Protein AF-0000000086511178 (afdb_homodimer)

Solvent-accessible surface area (backbone atoms only — not comparable to full-atom values): 19193 Å² total; per-residue (Å²): 132,86,85,38,23,53,35,58,50,47,41,53,46,11,57,69,62,69,39,92,87,36,70,46,25,50,26,38,76,67,72,47,88,51,83,46,74,48,56,58,68,46,72,62,24,51,49,51,46,54,46,38,76,38,95,63,36,88,69,74,55,30,25,54,46,64,51,50,41,51,53,29,47,56,45,54,73,37,94,71,44,77,44,78,36,79,48,45,54,67,63,42,51,43,60,35,53,30,19,32,87,54,49,20,29,56,35,40,40,38,22,24,75,52,53,54,86,75,71,39,78,52,12,49,56,60,66,61,40,34,74,68,28,21,26,25,84,83,29,83,52,44,72,42,83,34,59,41,88,62,49,46,60,53,50,38,54,73,48,59,60,70,38,41,70,59,52,50,52,50,53,53,52,57,72,72,102,133,86,85,39,23,53,34,57,49,49,40,52,48,10,58,69,63,68,38,92,88,36,69,47,25,50,26,39,76,67,71,47,88,53,82,46,75,47,56,60,67,47,72,60,23,52,50,52,43,54,45,38,74,39,95,62,37,89,67,72,56,30,25,55,46,63,52,51,40,51,53,29,48,56,46,54,73,38,94,69,44,75,44,79,35,80,47,45,55,66,63,41,49,43,57,34,54,32,18,32,86,55,50,19,30,56,36,42,41,38,22,24,74,52,53,54,86,75,70,39,78,52,13,48,57,61,64,60,40,33,75,69,26,22,26,25,84,84,29,83,53,45,71,42,84,34,59,42,86,63,49,46,60,53,51,38,55,74,47,60,60,68,38,40,68,58,51,49,52,50,54,53,52,57,72,71,102

Sequence (354 aa):
GVSWTPSKMIWRLGKEINNTESIYYWAYKNKIPVFSPAITDGALGDVMYYHRHGRHGDSVRLDIVEDLQLINDMAVFSINTGVLILGAGLVKHHILNANCARQGSDYTVYINTSADYDGSDAGASPDEAVSWGKIKETCRAVKVFADATIVLPVLVGETFAKRESEIRAFYKRQEDLGVSWTPSKMIWRLGKEINNTESIYYWAYKNKIPVFSPAITDGALGDVMYYHRHGRHGDSVRLDIVEDLQLINDMAVFSINTGVLILGAGLVKHHILNANCARQGSDYTVYINTSADYDGSDAGASPDEAVSWGKIKETCRAVKVFADATIVLPVLVGETFAKRESEIRAFYKRQEDL

InterPro domains:
  IPR002773 Deoxyhypusine synthase [PF01916] (3-158)
  IPR002773 Deoxyhypusine synthase [PTHR11703] (4-169)
  IPR029035 DHS-like NAD/FAD-binding domain superfamily [SSF52467] (2-165)
  IPR036982 Deoxyhypusine synthase superfamily [G3DSA:3.40.910.10] (1-173)

Secondary structure (DSSP, 8-state):
---B-HHHHHHHHHHHH--TT-HHHHHHHTT-----TTTTSSHHHHHHHHHHHTTTTT---BBHHHHHHHHHHHHHT-S--EEEEES-HHHHHHHHHHTGGGTSBSEEEEEE---GGG--TTT--HHHHHHTTSB-TT---EEEES-HHHHHHHHHHHTTGGGHHHHHHHHHHHHH-/-----HHHHHHHHHHHH--TT-HHHHHHHTT-----TTTTSSHHHHHHHHHHHTTTTT----BHHHHHHHHHHHHHT-S--EEEEES-THHHHHHHHHTGGGTSBSEEEEEE---GGG--TTT--HHHHHHTTSB-TT---EEEES-HHHHHHHHHHHTTGGGHHHHHHHHHHHHH-

pLDDT: mean 90.96, std 8.35, range [57.72, 98.38]

Nearest PDB structures (foldseek):
  1dhs-assembly1_A  TM=9.572E-01  e=2.870E-20  Homo sapiens
  6dft-assembly1_C  TM=9.200E-01  e=4.193E-15  Trypanosoma brucei
  6dft-assembly3_K  TM=9.135E-01  e=5.124E-15  Trypanosoma brucei
  6dft-assembly1_A  TM=9.046E-01  e=5.856E-15  Trypanosoma brucei
  6dft-assembly2_G  TM=9.016E-01  e=1.492E-14  Trypanosoma brucei

Structure (mmCIF, N/CA/C/O backbone):
data_AF-0000000086511178-model_v1
#
loop_
_entity.id
_entity.type
_entity.pdbx_description
1 polymer 'Deoxyhypusine synthase'
#
loop_
_atom_site.group_PDB
_atom_site.id
_atom_site.type_symbol
_atom_site.label_atom_id
_atom_site.label_alt_id
_atom_site.label_comp_id
_atom_site.label_asym_id
_atom_site.label_entity_id
_atom_site.label_seq_id
_atom_site.pdbx_PDB_ins_code
_atom_site.Cartn_x
_atom_site.Cartn_y
_atom_site.Cartn_z
_atom_site.occupancy
_atom_site.B_iso_or_equiv
_atom_site.auth_seq_id
_atom_site.auth_comp_id
_atom_site.auth_asym_id
_atom_site.auth_atom_id
_atom_site.pdbx_PDB_model_num
ATOM 1 N N . GLY A 1 1 ? 27.156 -3.1 2.398 1 60.62 1 GLY A N 1
ATOM 2 C CA . GLY A 1 1 ? 26.109 -3.609 3.254 1 60.62 1 GLY A CA 1
ATOM 3 C C . GLY A 1 1 ? 24.969 -4.262 2.48 1 60.62 1 GLY A C 1
ATOM 4 O O . GLY A 1 1 ? 24.953 -4.219 1.248 1 60.62 1 GLY A O 1
ATOM 5 N N . VAL A 1 2 ? 24.062 -5.074 3.074 1 74.38 2 VAL A N 1
ATOM 6 C CA . VAL A 1 2 ? 22.969 -5.789 2.432 1 74.38 2 VAL A CA 1
ATOM 7 C C . VAL A 1 2 ? 21.922 -4.793 1.948 1 74.38 2 VAL A C 1
ATOM 9 O O . VAL A 1 2 ? 21.547 -3.865 2.674 1 74.38 2 VAL A O 1
ATOM 12 N N . SER A 1 3 ? 21.625 -4.883 0.655 1 85.12 3 SER A N 1
ATOM 13 C CA . SER A 1 3 ? 20.5 -4.133 0.113 1 85.12 3 SER A CA 1
ATOM 14 C C . SER A 1 3 ? 19.172 -4.828 0.421 1 85.12 3 SER A C 1
ATOM 16 O O . SER A 1 3 ? 18.781 -5.754 -0.287 1 85.12 3 SER A O 1
ATOM 18 N N . TRP A 1 4 ? 18.516 -4.367 1.46 1 93.38 4 TRP A N 1
ATOM 19 C CA . TRP A 1 4 ? 17.312 -5.02 1.941 1 93.38 4 TRP A CA 1
ATOM 20 C C . TRP A 1 4 ? 16.109 -4.617 1.1 1 93.38 4 TRP A C 1
ATOM 22 O O . TRP A 1 4 ? 16.047 -3.494 0.594 1 93.38 4 TRP A O 1
ATOM 32 N N . THR A 1 5 ? 15.242 -5.547 0.904 1 96.25 5 THR A N 1
ATOM 33 C CA . THR A 1 5 ? 13.906 -5.355 0.353 1 96.25 5 THR A CA 1
ATOM 34 C C . THR A 1 5 ? 12.852 -5.957 1.275 1 96.25 5 THR A C 1
ATOM 36 O O . THR A 1 5 ? 13.172 -6.734 2.174 1 96.25 5 THR A O 1
ATOM 39 N N . PRO A 1 6 ? 11.609 -5.598 1.075 1 96.44 6 PRO A N 1
ATOM 40 C CA . PRO A 1 6 ? 10.562 -6.223 1.895 1 96.44 6 PRO A CA 1
ATOM 41 C C . PRO A 1 6 ? 10.594 -7.746 1.827 1 96.44 6 PRO A C 1
ATOM 43 O O . PRO A 1 6 ? 10.508 -8.414 2.859 1 96.44 6 PRO A O 1
ATOM 46 N N . SER A 1 7 ? 10.781 -8.289 0.684 1 97.5 7 SER A N 1
ATOM 47 C CA . SER A 1 7 ? 10.75 -9.742 0.543 1 97.5 7 SER A CA 1
ATOM 48 C C . SER A 1 7 ? 11.945 -10.391 1.222 1 97.5 7 SER A C 1
ATOM 50 O O . SER A 1 7 ? 11.82 -11.453 1.839 1 97.5 7 SER A O 1
ATOM 52 N N . LYS A 1 8 ? 13.141 -9.734 1.102 1 97 8 LYS A N 1
ATOM 53 C CA . LYS A 1 8 ? 14.328 -10.25 1.775 1 97 8 LYS A CA 1
ATOM 54 C C . LYS A 1 8 ? 14.164 -10.195 3.291 1 97 8 LYS A C 1
ATOM 56 O O . LYS A 1 8 ? 14.594 -11.109 3.998 1 97 8 LYS A O 1
ATOM 61 N N . MET A 1 9 ? 13.594 -9.125 3.729 1 96.12 9 MET A N 1
ATOM 62 C CA . MET A 1 9 ? 13.352 -8.992 5.164 1 96.12 9 MET A CA 1
ATOM 63 C C . MET A 1 9 ? 12.406 -10.078 5.656 1 96.12 9 MET A C 1
ATOM 65 O O . MET A 1 9 ? 12.664 -10.711 6.68 1 96.12 9 MET A O 1
ATOM 69 N N . ILE A 1 10 ? 11.312 -10.258 4.938 1 97.12 10 ILE A N 1
ATOM 70 C CA . ILE A 1 10 ? 10.32 -11.258 5.316 1 97.12 10 ILE A CA 1
ATOM 71 C C . ILE A 1 10 ? 10.953 -12.648 5.297 1 97.12 10 ILE A C 1
ATOM 73 O O . ILE A 1 10 ? 10.68 -13.477 6.168 1 97.12 10 ILE A O 1
ATOM 77 N N . TRP A 1 11 ? 11.781 -12.852 4.309 1 97.31 11 TRP A N 1
ATOM 78 C CA . TRP A 1 11 ? 12.492 -14.117 4.207 1 97.31 11 TRP A CA 1
ATOM 79 C C . TRP A 1 11 ? 13.352 -14.359 5.449 1 97.31 11 TRP A C 1
ATOM 81 O O . TRP A 1 11 ? 13.297 -15.438 6.043 1 97.31 11 TRP A O 1
ATOM 91 N N . ARG A 1 12 ? 14.086 -13.383 5.883 1 96.5 12 ARG A N 1
ATOM 92 C CA . ARG A 1 12 ? 14.953 -13.477 7.059 1 96.5 12 ARG A CA 1
ATOM 93 C C . ARG A 1 12 ? 14.125 -13.68 8.328 1 96.5 12 ARG A C 1
ATOM 95 O O . ARG A 1 12 ? 14.492 -14.484 9.188 1 96.5 12 ARG A O 1
ATOM 102 N N . LEU A 1 13 ? 13.047 -12.984 8.406 1 96.88 13 LEU A N 1
ATOM 103 C CA . LEU A 1 13 ? 12.164 -13.133 9.555 1 96.88 13 LEU A CA 1
ATOM 104 C C . LEU A 1 13 ? 11.578 -14.539 9.617 1 96.88 13 LEU A C 1
ATOM 106 O O . LEU A 1 13 ? 11.43 -15.109 10.703 1 96.88 13 LEU A O 1
ATOM 110 N N . GLY A 1 14 ? 11.188 -15.062 8.453 1 97.69 14 GLY A N 1
ATOM 111 C CA . GLY A 1 14 ? 10.703 -16.438 8.406 1 97.69 14 GLY A CA 1
ATOM 112 C C . GLY A 1 14 ? 11.695 -17.438 8.969 1 97.69 14 GLY A C 1
ATOM 113 O O . GLY A 1 14 ? 11.312 -18.359 9.688 1 97.69 14 GLY A O 1
ATOM 114 N N . LYS A 1 15 ? 12.945 -17.219 8.656 1 97.88 15 LYS A N 1
ATOM 115 C CA . LYS A 1 15 ? 14.016 -18.062 9.18 1 97.88 15 LYS A CA 1
ATOM 116 C C . LYS A 1 15 ? 14.117 -17.953 10.703 1 97.88 15 LYS A C 1
ATOM 118 O O . LYS A 1 15 ? 14.227 -18.953 11.398 1 97.88 15 LYS A O 1
ATOM 123 N N . GLU A 1 16 ? 13.992 -16.719 11.227 1 97.75 16 GLU A N 1
ATOM 124 C CA . GLU A 1 16 ? 14.203 -16.453 12.641 1 97.75 16 GLU A CA 1
ATOM 125 C C . GLU A 1 16 ? 13.016 -16.922 13.477 1 97.75 16 GLU A C 1
ATOM 127 O O . GLU A 1 16 ? 13.18 -17.312 14.641 1 97.75 16 GLU A O 1
ATOM 132 N N . ILE A 1 17 ? 11.859 -16.781 12.961 1 96.81 17 ILE A N 1
ATOM 133 C CA . ILE A 1 17 ? 10.656 -17.188 13.672 1 96.81 17 ILE A CA 1
ATOM 134 C C . ILE A 1 17 ? 10.766 -18.656 14.07 1 96.81 17 ILE A C 1
ATOM 136 O O . ILE A 1 17 ? 10.344 -19.047 15.164 1 96.81 17 ILE A O 1
ATOM 140 N N . ASN A 1 18 ? 11.328 -19.469 13.156 1 96.44 18 ASN A N 1
ATOM 141 C CA . ASN A 1 18 ? 11.625 -20.875 13.43 1 96.44 18 ASN A CA 1
ATOM 142 C C . ASN A 1 18 ? 10.469 -21.562 14.141 1 96.44 18 ASN A C 1
ATOM 144 O O . ASN A 1 18 ? 10.656 -22.172 15.195 1 96.44 18 ASN A O 1
ATOM 148 N N . ASN A 1 19 ? 9.25 -21.406 13.75 1 97.94 19 ASN A N 1
ATOM 149 C CA . ASN A 1 19 ? 8 -21.953 14.273 1 97.94 19 ASN A CA 1
ATOM 150 C C . ASN A 1 19 ? 7.129 -22.516 13.148 1 97.94 19 ASN A C 1
ATOM 152 O O . ASN A 1 19 ? 6.707 -21.781 12.258 1 97.94 19 ASN A O 1
ATOM 156 N N . THR A 1 20 ? 6.812 -23.781 13.211 1 96.81 20 THR A N 1
ATOM 157 C CA . THR A 1 20 ? 6.109 -24.484 12.148 1 96.81 20 THR A CA 1
ATOM 158 C C . THR A 1 20 ? 4.664 -24.016 12.039 1 96.81 20 THR A C 1
ATOM 160 O O . THR A 1 20 ? 3.977 -24.312 11.062 1 96.81 20 THR A O 1
ATOM 163 N N . GLU A 1 21 ? 4.172 -23.219 12.953 1 97.5 21 GLU A N 1
ATOM 164 C CA . GLU A 1 21 ? 2.82 -22.672 12.883 1 97.5 21 GLU A CA 1
ATOM 165 C C . GLU A 1 21 ? 2.787 -21.375 12.055 1 97.5 21 GLU A C 1
ATOM 167 O O . GLU A 1 21 ? 1.713 -20.875 11.734 1 97.5 21 GLU A O 1
ATOM 172 N N . SER A 1 22 ? 3.908 -20.953 11.664 1 97.5 22 SER A N 1
ATOM 173 C CA . SER A 1 22 ? 4.008 -19.703 10.93 1 97.5 22 SER A CA 1
ATOM 174 C C . SER A 1 22 ? 4.035 -19.938 9.43 1 97.5 22 SER A C 1
ATOM 176 O O . SER A 1 22 ? 4.82 -20.75 8.938 1 97.5 22 SER A O 1
ATOM 178 N N . ILE A 1 23 ? 3.188 -19.203 8.797 1 96.56 23 ILE A N 1
ATOM 179 C CA . ILE A 1 23 ? 3.189 -19.266 7.336 1 96.56 23 ILE A CA 1
ATOM 180 C C . ILE A 1 23 ? 4.531 -18.781 6.801 1 96.56 23 ILE A C 1
ATOM 182 O O . ILE A 1 23 ? 5.016 -19.266 5.777 1 96.56 23 ILE A O 1
ATOM 186 N N . TYR A 1 24 ? 5.184 -17.891 7.488 1 98 24 TYR A N 1
ATOM 187 C CA . TYR A 1 24 ? 6.422 -17.312 6.988 1 98 24 TYR A CA 1
ATOM 188 C C . TYR A 1 24 ? 7.598 -18.25 7.199 1 98 24 TYR A C 1
ATOM 190 O O . TYR A 1 24 ? 8.578 -18.203 6.457 1 98 24 TYR A O 1
ATOM 198 N N . TYR A 1 25 ? 7.539 -19.094 8.242 1 98.19 25 TYR A N 1
ATOM 199 C CA . TYR A 1 25 ? 8.523 -20.172 8.383 1 98.19 25 TYR A CA 1
ATOM 200 C C . TYR A 1 25 ? 8.5 -21.094 7.172 1 98.19 25 TYR A C 1
ATOM 202 O O . TYR A 1 25 ? 9.547 -21.406 6.605 1 98.19 25 TYR A O 1
ATOM 210 N N . TRP A 1 26 ? 7.297 -21.438 6.707 1 96.88 26 TRP A N 1
ATOM 211 C CA . TRP A 1 26 ? 7.156 -22.375 5.586 1 96.88 26 TRP A CA 1
ATOM 212 C C . TRP A 1 26 ? 7.543 -21.703 4.273 1 96.88 26 TRP A C 1
ATOM 214 O O . TRP A 1 26 ? 8.078 -22.344 3.369 1 96.88 26 TRP A O 1
ATOM 224 N N . ALA A 1 27 ? 7.211 -20.406 4.188 1 97.88 27 ALA A N 1
ATOM 225 C CA . ALA A 1 27 ? 7.66 -19.688 3.004 1 97.88 27 ALA A CA 1
ATOM 226 C C . ALA A 1 27 ? 9.18 -19.688 2.898 1 97.88 27 ALA A C 1
ATOM 228 O O . ALA A 1 27 ? 9.734 -19.922 1.822 1 97.88 27 ALA A O 1
ATOM 229 N N . TYR A 1 28 ? 9.859 -19.484 4.035 1 97.88 28 TYR A N 1
ATOM 230 C CA . TYR A 1 28 ? 11.32 -19.516 4.098 1 97.88 28 TYR A CA 1
ATOM 231 C C . TYR A 1 28 ? 11.844 -20.906 3.738 1 97.88 28 TYR A C 1
ATOM 233 O O . TYR A 1 28 ? 12.703 -21.031 2.857 1 97.88 28 TYR A O 1
ATOM 241 N N . LYS A 1 29 ? 11.297 -21.922 4.324 1 97.12 29 LYS A N 1
ATOM 242 C CA . LYS A 1 29 ? 11.758 -23.297 4.16 1 97.12 29 LYS A CA 1
ATOM 243 C C . LYS A 1 29 ? 11.594 -23.75 2.717 1 97.12 29 LYS A C 1
ATOM 245 O O . LYS A 1 29 ? 12.43 -24.5 2.199 1 97.12 29 LYS A O 1
ATOM 250 N N . ASN A 1 30 ? 10.516 -23.312 2.049 1 95.88 30 ASN A N 1
ATOM 251 C CA . ASN A 1 30 ? 10.195 -23.797 0.707 1 95.88 30 ASN A CA 1
ATOM 252 C C . ASN A 1 30 ? 10.609 -22.781 -0.36 1 95.88 30 ASN A C 1
ATOM 254 O O . ASN A 1 30 ? 10.234 -22.922 -1.525 1 95.88 30 ASN A O 1
ATOM 258 N N . LYS A 1 31 ? 11.281 -21.734 0.042 1 96.06 31 LYS A N 1
ATOM 259 C CA . LYS A 1 31 ? 11.828 -20.719 -0.861 1 96.06 31 LYS A CA 1
ATOM 260 C C . LYS A 1 31 ? 10.727 -20.062 -1.682 1 96.06 31 LYS A C 1
ATOM 262 O O . LYS A 1 31 ? 10.852 -19.906 -2.898 1 96.06 31 LYS A O 1
ATOM 267 N N . ILE A 1 32 ? 9.562 -19.812 -1.025 1 96.38 32 ILE A N 1
ATOM 268 C CA . ILE A 1 32 ? 8.461 -19.078 -1.623 1 96.38 32 ILE A CA 1
ATOM 269 C C . ILE A 1 32 ? 8.578 -17.594 -1.277 1 96.38 32 ILE A C 1
ATOM 271 O O . ILE A 1 32 ? 8.523 -17.219 -0.105 1 96.38 32 ILE A O 1
ATOM 275 N N . PRO A 1 33 ? 8.766 -16.812 -2.293 1 97.25 33 PRO A N 1
ATOM 276 C CA . PRO A 1 33 ? 8.891 -15.383 -1.979 1 97.25 33 PRO A CA 1
ATOM 277 C C . PRO A 1 33 ? 7.574 -14.766 -1.5 1 97.25 33 PRO A C 1
ATOM 279 O O . PRO A 1 33 ? 6.504 -15.141 -1.985 1 97.25 33 PRO A O 1
ATOM 282 N N . VAL A 1 34 ? 7.691 -13.898 -0.538 1 97.56 34 VAL A N 1
ATOM 283 C CA . VAL A 1 34 ? 6.566 -13.125 -0.033 1 97.56 34 VAL A CA 1
ATOM 284 C C . VAL A 1 34 ? 6.828 -11.633 -0.253 1 97.56 34 VAL A C 1
ATOM 286 O O . VAL A 1 34 ? 7.84 -11.102 0.205 1 97.56 34 VAL A O 1
ATOM 289 N N . PHE A 1 35 ? 5.922 -11.016 -0.973 1 96.69 35 PHE A N 1
ATOM 290 C CA . PHE A 1 35 ? 6.055 -9.594 -1.263 1 96.69 35 PHE A CA 1
ATOM 291 C C . PHE A 1 35 ? 5.074 -8.781 -0.429 1 96.69 35 PHE A C 1
ATOM 293 O O . PHE A 1 35 ? 3.984 -9.25 -0.102 1 96.69 35 PHE A O 1
ATOM 300 N N . SER A 1 36 ? 5.445 -7.633 -0.031 1 95.38 36 SER A N 1
ATOM 301 C CA . SER A 1 36 ? 4.625 -6.688 0.715 1 95.38 36 SER A CA 1
ATOM 302 C C . SER A 1 36 ? 4.93 -5.25 0.309 1 95.38 36 SER A C 1
ATOM 304 O O . SER A 1 36 ? 5.734 -4.574 0.957 1 95.38 36 SER A O 1
ATOM 306 N N . PRO A 1 37 ? 4.246 -4.758 -0.714 1 92.75 37 PRO A N 1
ATOM 307 C CA . PRO A 1 37 ? 4.547 -3.424 -1.233 1 92.75 37 PRO A CA 1
ATOM 308 C C . PRO A 1 37 ? 4.273 -2.318 -0.215 1 92.75 37 PRO A C 1
ATOM 310 O O . PRO A 1 37 ? 4.754 -1.193 -0.374 1 92.75 37 PRO A O 1
ATOM 313 N N . ALA A 1 38 ? 3.508 -2.553 0.759 1 94.25 38 ALA A N 1
ATOM 314 C CA . ALA A 1 38 ? 3.221 -1.599 1.826 1 94.25 38 ALA A CA 1
ATOM 315 C C . ALA A 1 38 ? 3.59 -2.174 3.191 1 94.25 38 ALA A C 1
ATOM 317 O O . ALA A 1 38 ? 2.789 -2.125 4.129 1 94.25 38 ALA A O 1
ATOM 318 N N . ILE A 1 39 ? 4.777 -2.627 3.312 1 94.31 39 ILE A N 1
ATOM 319 C CA . ILE A 1 39 ? 5.227 -3.361 4.488 1 94.31 39 ILE A CA 1
ATOM 320 C C . ILE A 1 39 ? 5.246 -2.432 5.699 1 94.31 39 ILE A C 1
ATOM 322 O O . ILE A 1 39 ? 5.195 -2.891 6.844 1 94.31 39 ILE A O 1
ATOM 326 N N . THR A 1 40 ? 5.285 -1.151 5.492 1 93.5 40 THR A N 1
ATOM 327 C CA . THR A 1 40 ? 5.379 -0.204 6.598 1 93.5 40 THR A CA 1
ATOM 328 C C . THR A 1 40 ? 4.004 0.045 7.215 1 93.5 40 THR A C 1
ATOM 330 O O . THR A 1 40 ? 3.9 0.645 8.289 1 93.5 40 THR A O 1
ATOM 333 N N . ASP A 1 41 ? 3.004 -0.406 6.512 1 90.38 41 ASP A N 1
ATOM 334 C CA . ASP A 1 41 ? 1.637 -0.229 6.992 1 90.38 41 ASP A CA 1
ATOM 335 C C . ASP A 1 41 ? 1.241 -1.355 7.945 1 90.38 41 ASP A C 1
ATOM 337 O O . ASP A 1 41 ? 0.385 -2.18 7.617 1 90.38 41 ASP A O 1
ATOM 341 N N . GLY A 1 42 ? 1.817 -1.355 9.094 1 88.38 42 GLY A N 1
ATOM 342 C CA . GLY A 1 42 ? 1.527 -2.377 10.086 1 88.38 42 GLY A CA 1
ATOM 343 C C . GLY A 1 42 ? 2.502 -2.371 11.25 1 88.38 42 GLY A C 1
ATOM 344 O O . GLY A 1 42 ? 3.297 -1.442 11.398 1 88.38 42 GLY A O 1
ATOM 345 N N . ALA A 1 43 ? 2.414 -3.42 12.039 1 89.88 43 ALA A N 1
ATOM 346 C CA . ALA A 1 43 ? 3.229 -3.514 13.25 1 89.88 43 ALA A CA 1
ATOM 347 C C . ALA A 1 43 ? 4.719 -3.49 12.914 1 89.88 43 ALA A C 1
ATOM 349 O O . ALA A 1 43 ? 5.523 -2.947 13.672 1 89.88 43 ALA A O 1
ATOM 350 N N . LEU A 1 44 ? 5.004 -4.023 11.82 1 92.5 44 LEU A N 1
ATOM 351 C CA . LEU A 1 44 ? 6.406 -4.027 11.414 1 92.5 44 LEU A CA 1
ATOM 352 C C . LEU A 1 44 ? 6.891 -2.609 11.125 1 92.5 44 LEU A C 1
ATOM 354 O O . LEU A 1 44 ? 8.047 -2.275 11.398 1 92.5 44 LEU A O 1
ATOM 358 N N . GLY A 1 45 ? 6.016 -1.835 10.492 1 92.38 45 GLY A N 1
ATOM 359 C CA . GLY A 1 45 ? 6.352 -0.433 10.297 1 92.38 45 GLY A CA 1
ATOM 360 C C . GLY A 1 45 ? 6.625 0.301 11.594 1 92.38 45 GLY A C 1
ATOM 361 O O . GLY A 1 45 ? 7.578 1.076 11.688 1 92.38 45 GLY A O 1
ATOM 362 N N . ASP A 1 46 ? 5.848 -0.009 12.586 1 91.31 46 ASP A N 1
ATOM 363 C CA . ASP A 1 46 ? 6.051 0.6 13.898 1 91.31 46 ASP A CA 1
ATOM 364 C C . ASP A 1 46 ? 7.41 0.215 14.484 1 91.31 46 ASP A C 1
ATOM 366 O O . ASP A 1 46 ? 8.125 1.064 15.023 1 91.31 46 ASP A O 1
ATOM 370 N N . VAL A 1 47 ? 7.684 -1.016 14.383 1 91 47 VAL A N 1
ATOM 371 C CA . VAL A 1 47 ? 8.945 -1.529 14.906 1 91 47 VAL A CA 1
ATOM 372 C C . VAL A 1 47 ? 10.117 -0.866 14.188 1 91 47 VAL A C 1
ATOM 374 O O . VAL A 1 47 ? 11.109 -0.491 14.812 1 91 47 VAL A O 1
ATOM 377 N N . MET A 1 48 ? 10 -0.723 12.938 1 91.12 48 MET A N 1
ATOM 378 C CA . MET A 1 48 ? 11.062 -0.084 12.156 1 91.12 48 MET A CA 1
ATOM 379 C C . MET A 1 48 ? 11.234 1.373 12.57 1 91.12 48 MET A C 1
ATOM 381 O O . MET A 1 48 ? 12.359 1.866 12.664 1 91.12 48 MET A O 1
ATOM 385 N N . TYR A 1 49 ? 10.125 2.004 12.766 1 90.44 49 TYR A N 1
ATOM 386 C CA . TYR A 1 49 ? 10.172 3.395 13.203 1 90.44 49 TYR A CA 1
ATOM 387 C C . TYR A 1 49 ? 10.906 3.521 14.531 1 90.44 49 TYR A C 1
ATOM 389 O O . TYR A 1 49 ? 11.797 4.363 14.68 1 90.44 49 TYR A O 1
ATOM 397 N N . TYR A 1 50 ? 10.578 2.635 15.477 1 87.94 50 TYR A N 1
ATOM 398 C CA . TYR A 1 50 ? 11.195 2.676 16.797 1 87.94 50 TYR A CA 1
ATOM 399 C C . TYR A 1 50 ? 12.664 2.281 16.719 1 87.94 50 TYR A C 1
ATOM 401 O O . TYR A 1 50 ? 13.5 2.814 17.453 1 87.94 50 TYR A O 1
ATOM 409 N N . HIS A 1 51 ? 12.953 1.385 15.898 1 86.69 51 HIS A N 1
ATOM 410 C CA . HIS A 1 51 ? 14.336 0.954 15.711 1 86.69 51 HIS A CA 1
ATOM 411 C C . HIS A 1 51 ? 15.203 2.104 15.219 1 86.69 51 HIS A C 1
ATOM 413 O O . HIS A 1 51 ? 16.359 2.238 15.633 1 86.69 51 HIS A O 1
ATOM 419 N N . ARG A 1 52 ? 14.688 2.84 14.344 1 83.44 52 ARG A N 1
ATOM 420 C CA . ARG A 1 52 ? 15.438 3.951 13.766 1 83.44 52 ARG A CA 1
ATOM 421 C C . ARG A 1 52 ? 15.742 5.012 14.82 1 83.44 52 ARG A C 1
ATOM 423 O O . ARG A 1 52 ? 16.766 5.691 14.742 1 83.44 52 ARG A O 1
ATOM 430 N N . HIS A 1 53 ? 14.93 5.305 15.703 1 78.38 53 HIS A N 1
ATOM 431 C CA . HIS A 1 53 ? 15.148 6.281 16.766 1 78.38 53 HIS A CA 1
ATOM 432 C C . HIS A 1 53 ? 16.047 5.711 17.859 1 78.38 53 HIS A C 1
ATOM 434 O O . HIS A 1 53 ? 16.641 6.461 18.641 1 78.38 53 HIS A O 1
ATOM 440 N N . GLY A 1 54 ? 16.141 4.477 17.828 1 71.69 54 GLY A N 1
ATOM 441 C CA . GLY A 1 54 ? 17.031 3.889 18.828 1 71.69 54 GLY A CA 1
ATOM 442 C C . GLY A 1 54 ? 18.484 3.928 18.406 1 71.69 54 GLY A C 1
ATOM 443 O O . GLY A 1 54 ? 18.844 4.609 17.453 1 71.69 54 GLY A O 1
ATOM 444 N N . ARG A 1 55 ? 19.375 3.338 19.094 1 61.28 55 ARG A N 1
ATOM 445 C CA . ARG A 1 55 ? 20.828 3.328 19 1 61.28 55 ARG A CA 1
ATOM 446 C C . ARG A 1 55 ? 21.281 2.936 17.609 1 61.28 55 ARG A C 1
ATOM 448 O O . ARG A 1 55 ? 22.438 3.146 17.234 1 61.28 55 ARG A O 1
ATOM 455 N N . HIS A 1 56 ? 20.469 2.262 16.875 1 59.12 56 HIS A N 1
ATOM 456 C CA . HIS A 1 56 ? 20.953 1.676 15.633 1 59.12 56 HIS A CA 1
ATOM 457 C C . HIS A 1 56 ? 20.781 2.646 14.469 1 59.12 56 HIS A C 1
ATOM 459 O O . HIS A 1 56 ? 21.281 2.398 13.367 1 59.12 56 HIS A O 1
ATOM 465 N N . GLY A 1 57 ? 20.312 3.826 14.703 1 61.94 57 GLY A N 1
ATOM 466 C CA . GLY A 1 57 ? 20.219 4.902 13.727 1 61.94 57 GLY A CA 1
ATOM 467 C C . GLY A 1 57 ? 19.516 4.488 12.453 1 61.94 57 GLY A C 1
ATOM 468 O O . GLY A 1 57 ? 18.516 3.762 12.492 1 61.94 57 GLY A O 1
ATOM 469 N N . ASP A 1 58 ? 19.969 4.934 11.242 1 66.06 58 ASP A N 1
ATOM 470 C CA . ASP A 1 58 ? 19.484 4.836 9.867 1 66.06 58 ASP A CA 1
ATOM 471 C C . ASP A 1 58 ? 20.016 3.576 9.188 1 66.06 58 ASP A C 1
ATOM 473 O O . ASP A 1 58 ? 20.297 3.582 7.984 1 66.06 58 ASP A O 1
ATOM 477 N N . SER A 1 59 ? 19.969 2.527 10.016 1 75.31 59 SER A N 1
ATOM 478 C CA . SER A 1 59 ? 20.703 1.361 9.516 1 75.31 59 SER A CA 1
ATOM 479 C C . SER A 1 59 ? 19.797 0.498 8.633 1 75.31 59 SER A C 1
ATOM 481 O O . SER A 1 59 ? 20.297 -0.198 7.738 1 75.31 59 SER A O 1
ATOM 483 N N . VAL A 1 60 ? 18.516 0.638 8.82 1 84.56 60 VAL A N 1
ATOM 484 C CA . VAL A 1 60 ? 17.656 -0.256 8.047 1 84.56 60 VAL A CA 1
ATOM 485 C C . VAL A 1 60 ? 17 0.52 6.91 1 84.56 60 VAL A C 1
ATOM 487 O O . VAL A 1 60 ? 16.281 1.49 7.156 1 84.56 60 VAL A O 1
ATOM 490 N N . ARG A 1 61 ? 17.344 0.12 5.723 1 89.31 61 ARG A N 1
ATOM 491 C CA . ARG A 1 61 ? 16.75 0.644 4.5 1 89.31 61 ARG A CA 1
ATOM 492 C C . ARG A 1 61 ? 16.094 -0.47 3.684 1 89.31 61 ARG A C 1
ATOM 494 O O . ARG A 1 61 ? 16.641 -1.57 3.582 1 89.31 61 ARG A O 1
ATOM 501 N N . LEU A 1 62 ? 14.914 -0.132 3.174 1 93.88 62 LEU A N 1
ATOM 502 C CA . LEU A 1 62 ? 14.219 -1.131 2.373 1 93.88 62 LEU A CA 1
ATOM 503 C C . LEU A 1 62 ? 13.914 -0.593 0.979 1 93.88 62 LEU A C 1
ATOM 505 O O . LEU A 1 62 ? 13.141 0.361 0.833 1 93.88 62 LEU A O 1
ATOM 509 N N . ASP A 1 63 ? 14.523 -1.253 0.04 1 93.5 63 ASP A N 1
ATOM 510 C CA . ASP A 1 63 ? 14.258 -0.906 -1.354 1 93.5 63 ASP A CA 1
ATOM 511 C C . ASP A 1 63 ? 12.992 -1.593 -1.864 1 93.5 63 ASP A C 1
ATOM 513 O O . ASP A 1 63 ? 12.93 -2.822 -1.918 1 93.5 63 ASP A O 1
ATOM 517 N N . ILE A 1 64 ? 12.086 -0.825 -2.363 1 94 64 ILE A N 1
ATOM 518 C CA . ILE A 1 64 ? 10.82 -1.414 -2.764 1 94 64 ILE A CA 1
ATOM 519 C C . ILE A 1 64 ? 10.82 -1.678 -4.27 1 94 64 ILE A C 1
ATOM 521 O O . ILE A 1 64 ? 9.984 -2.432 -4.773 1 94 64 ILE A O 1
ATOM 525 N N . VAL A 1 65 ? 11.742 -1.078 -5.008 1 93.5 65 VAL A N 1
ATOM 526 C CA . VAL A 1 65 ? 11.758 -1.186 -6.461 1 93.5 65 VAL A CA 1
ATOM 527 C C . VAL A 1 65 ? 12.297 -2.555 -6.875 1 93.5 65 VAL A C 1
ATOM 529 O O . VAL A 1 65 ? 11.836 -3.135 -7.859 1 93.5 65 VAL A O 1
ATOM 532 N N . GLU A 1 66 ? 13.25 -2.973 -6.117 1 92.94 66 GLU A N 1
ATOM 533 C CA . GLU A 1 66 ? 13.805 -4.289 -6.414 1 92.94 66 GLU A CA 1
ATOM 534 C C . GLU A 1 66 ? 12.742 -5.375 -6.324 1 92.94 66 GLU A C 1
ATOM 536 O O . GLU A 1 66 ? 12.695 -6.281 -7.16 1 92.94 66 GLU A O 1
ATOM 541 N N . ASP A 1 67 ? 11.883 -5.344 -5.348 1 95.19 67 ASP A N 1
ATOM 542 C CA . ASP A 1 67 ? 10.805 -6.316 -5.195 1 95.19 67 ASP A CA 1
ATOM 543 C C . ASP A 1 67 ? 9.797 -6.207 -6.34 1 95.19 67 ASP A C 1
ATOM 545 O O . ASP A 1 67 ? 9.234 -7.211 -6.77 1 95.19 67 ASP A O 1
ATOM 549 N N . LEU A 1 68 ? 9.578 -4.984 -6.75 1 94.62 68 LEU A N 1
ATOM 550 C CA . LEU A 1 68 ? 8.695 -4.77 -7.895 1 94.62 68 LEU A CA 1
ATOM 551 C C . LEU A 1 68 ? 9.227 -5.496 -9.125 1 94.62 68 LEU A C 1
ATOM 553 O O . LEU A 1 68 ? 8.461 -6.152 -9.844 1 94.62 68 LEU A O 1
ATOM 557 N N . GLN A 1 69 ? 10.469 -5.344 -9.328 1 93.25 69 GLN A N 1
ATOM 558 C CA . GLN A 1 69 ? 11.086 -6.031 -10.453 1 93.25 69 GLN A CA 1
ATOM 559 C C . GLN A 1 69 ? 10.93 -7.543 -10.328 1 93.25 69 GLN A C 1
ATOM 561 O O . GLN A 1 69 ? 10.617 -8.227 -11.312 1 93.25 69 GLN A O 1
ATOM 566 N N . LEU A 1 70 ? 11.156 -8.023 -9.18 1 94.25 70 LEU A N 1
ATOM 567 C CA . LEU A 1 70 ? 11.133 -9.469 -8.953 1 94.25 70 LEU A CA 1
ATOM 568 C C . LEU A 1 70 ? 9.742 -10.039 -9.219 1 94.25 70 LEU A C 1
ATOM 570 O O . LEU A 1 70 ? 9.609 -11.047 -9.906 1 94.25 70 LEU A O 1
ATOM 574 N N . ILE A 1 71 ? 8.734 -9.43 -8.711 1 95.25 71 ILE A N 1
ATOM 575 C CA . ILE A 1 71 ? 7.387 -9.961 -8.867 1 95.25 71 ILE A CA 1
ATOM 576 C C . ILE A 1 71 ? 6.965 -9.867 -10.336 1 95.25 71 ILE A C 1
ATOM 578 O O . ILE A 1 71 ? 6.328 -10.781 -10.859 1 95.25 71 ILE A O 1
ATOM 582 N N . ASN A 1 72 ? 7.285 -8.75 -10.977 1 95.19 72 ASN A N 1
ATOM 583 C CA . ASN A 1 72 ? 6.957 -8.609 -12.391 1 95.19 72 ASN A CA 1
ATOM 584 C C . ASN A 1 72 ? 7.691 -9.641 -13.25 1 95.19 72 ASN A C 1
ATOM 586 O O . ASN A 1 72 ? 7.098 -10.242 -14.148 1 95.19 72 ASN A O 1
ATOM 590 N N . ASP A 1 73 ? 8.938 -9.844 -12.945 1 95.31 73 ASP A N 1
ATOM 591 C CA . ASP A 1 73 ? 9.727 -10.828 -13.68 1 95.31 73 ASP A CA 1
ATOM 592 C C . ASP A 1 73 ? 9.141 -12.227 -13.508 1 95.31 73 ASP A C 1
ATOM 594 O O . ASP A 1 73 ? 9.109 -13.008 -14.461 1 95.31 73 ASP A O 1
ATOM 598 N N . MET A 1 74 ? 8.719 -12.57 -12.336 1 95.81 74 MET A N 1
ATOM 599 C CA . MET A 1 74 ? 8.117 -13.875 -12.078 1 95.81 74 MET A CA 1
ATOM 600 C C . MET A 1 74 ? 6.902 -14.094 -12.969 1 95.81 74 MET A C 1
ATOM 602 O O . MET A 1 74 ? 6.703 -15.195 -13.492 1 95.81 74 MET A O 1
ATOM 606 N N . ALA A 1 75 ? 6.086 -13.055 -13.125 1 95.94 75 ALA A N 1
ATOM 607 C CA . ALA A 1 75 ? 4.91 -13.156 -13.984 1 95.94 75 ALA A CA 1
ATOM 608 C C . ALA A 1 75 ? 5.309 -13.25 -15.453 1 95.94 75 ALA A C 1
ATOM 610 O O . ALA A 1 75 ? 4.891 -14.172 -16.156 1 95.94 75 ALA A O 1
ATOM 611 N N . VAL A 1 76 ? 6.207 -12.344 -15.883 1 94.69 76 VAL A N 1
ATOM 612 C CA . VAL A 1 76 ? 6.551 -12.172 -17.297 1 94.69 76 VAL A CA 1
ATOM 613 C C . VAL A 1 76 ? 7.238 -13.438 -17.812 1 94.69 76 VAL A C 1
ATOM 615 O O . VAL A 1 76 ? 7.012 -13.852 -18.953 1 94.69 76 VAL A O 1
ATOM 618 N N . PHE A 1 77 ? 7.988 -14.07 -16.969 1 95.62 77 PHE A N 1
ATOM 619 C CA . PHE A 1 77 ? 8.805 -15.188 -17.438 1 95.62 77 PHE A CA 1
ATOM 620 C C . PHE A 1 77 ? 8.109 -16.516 -17.156 1 95.62 77 PHE A C 1
ATOM 622 O O . PHE A 1 77 ? 8.68 -17.578 -17.406 1 95.62 77 PHE A O 1
ATOM 629 N N . SER A 1 78 ? 6.93 -16.516 -16.688 1 96.19 78 SER A N 1
ATOM 630 C CA . SER A 1 78 ? 6.145 -17.719 -16.469 1 96.19 78 SER A CA 1
ATOM 631 C C . SER A 1 78 ? 5.414 -18.141 -17.734 1 96.19 78 SER A C 1
ATOM 633 O O . SER A 1 78 ? 4.98 -17.312 -18.516 1 96.19 78 SER A O 1
ATOM 635 N N . ILE A 1 79 ? 5.324 -19.453 -17.891 1 95.88 79 ILE A N 1
ATOM 636 C CA . ILE A 1 79 ? 4.547 -20 -19.016 1 95.88 79 ILE A CA 1
ATOM 637 C C . ILE A 1 79 ? 3.066 -19.672 -18.812 1 95.88 79 ILE A C 1
ATOM 639 O O . ILE A 1 79 ? 2.402 -19.172 -19.719 1 95.88 79 ILE A O 1
ATOM 643 N N . ASN A 1 80 ? 2.58 -19.891 -17.703 1 96.75 80 ASN A N 1
ATOM 644 C CA . ASN A 1 80 ? 1.231 -19.547 -17.266 1 96.75 80 ASN A CA 1
ATOM 645 C C . ASN A 1 80 ? 1.234 -18.969 -15.852 1 96.75 80 ASN A C 1
ATOM 647 O O . ASN A 1 80 ? 2.109 -19.297 -15.039 1 96.75 80 ASN A O 1
ATOM 651 N N . THR A 1 81 ? 0.259 -18.125 -15.633 1 97.38 81 THR A N 1
ATOM 652 C CA . THR A 1 81 ? 0.087 -17.594 -14.281 1 97.38 81 THR A CA 1
ATOM 653 C C . THR A 1 81 ? -1.337 -17.844 -13.789 1 97.38 81 THR A C 1
ATOM 655 O O . THR A 1 81 ? -2.293 -17.75 -14.562 1 97.38 81 THR A O 1
ATOM 658 N N . GLY A 1 82 ? -1.494 -18.328 -12.586 1 96.88 82 GLY A N 1
ATOM 659 C CA . GLY A 1 82 ? -2.74 -18.422 -11.844 1 96.88 82 GLY A CA 1
ATOM 660 C C . GLY A 1 82 ? -2.799 -17.453 -10.672 1 96.88 82 GLY A C 1
ATOM 661 O O . GLY A 1 82 ? -1.817 -17.297 -9.945 1 96.88 82 GLY A O 1
ATOM 662 N N . VAL A 1 83 ? -3.969 -16.812 -10.586 1 97.25 83 VAL A N 1
ATOM 663 C CA . VAL A 1 83 ? -4.105 -15.773 -9.562 1 97.25 83 VAL A CA 1
ATOM 664 C C . VAL A 1 83 ? -5.281 -16.094 -8.648 1 97.25 83 VAL A C 1
ATOM 666 O O . VAL A 1 83 ? -6.387 -16.359 -9.125 1 97.25 83 VAL A O 1
ATOM 669 N N . LEU A 1 84 ? -5.062 -16.203 -7.398 1 96.25 84 LEU A N 1
ATOM 670 C CA . LEU A 1 84 ? -6.078 -16.266 -6.355 1 96.25 84 LEU A CA 1
ATOM 671 C C . LEU A 1 84 ? -5.961 -15.078 -5.406 1 96.25 84 LEU A C 1
ATOM 673 O O . LEU A 1 84 ? -4.941 -14.914 -4.73 1 96.25 84 LEU A O 1
ATOM 677 N N . ILE A 1 85 ? -6.961 -14.266 -5.383 1 96.44 85 ILE A N 1
ATOM 678 C CA . ILE A 1 85 ? -6.918 -13.055 -4.57 1 96.44 85 ILE A CA 1
ATOM 679 C C . ILE A 1 85 ? -7.949 -13.156 -3.447 1 96.44 85 ILE A C 1
ATOM 681 O O . ILE A 1 85 ? -9.148 -13.312 -3.707 1 96.44 85 ILE A O 1
ATOM 685 N N . LEU A 1 86 ? -7.492 -13.133 -2.229 1 95.31 86 LEU A N 1
ATOM 686 C CA . LEU A 1 86 ? -8.352 -13.039 -1.05 1 95.31 86 LEU A CA 1
ATOM 687 C C . LEU A 1 86 ? -8.406 -11.602 -0.532 1 95.31 86 LEU A C 1
ATOM 689 O O . LEU A 1 86 ? -7.414 -11.094 -0.004 1 95.31 86 LEU A O 1
ATOM 693 N N . GLY A 1 87 ? -9.555 -10.969 -0.703 1 91.25 87 GLY A N 1
ATOM 694 C CA . GLY A 1 87 ? -9.672 -9.555 -0.404 1 91.25 87 GLY A CA 1
ATOM 695 C C . GLY A 1 87 ? -9.477 -8.664 -1.621 1 91.25 87 GLY A C 1
ATOM 696 O O . GLY A 1 87 ? -9.797 -9.062 -2.742 1 91.25 87 GLY A O 1
ATOM 697 N N . ALA A 1 88 ? -9.18 -7.426 -1.36 1 90.19 88 ALA A N 1
ATOM 698 C CA . ALA A 1 88 ? -9.055 -6.434 -2.428 1 90.19 88 ALA A CA 1
ATOM 699 C C . ALA A 1 88 ? -7.973 -5.41 -2.105 1 90.19 88 ALA A C 1
ATOM 701 O O . ALA A 1 88 ? -6.961 -5.742 -1.487 1 90.19 88 ALA A O 1
ATOM 702 N N . GLY A 1 89 ? -8.117 -4.227 -2.668 1 87.94 89 GLY A N 1
ATOM 703 C CA . GLY A 1 89 ? -7.164 -3.17 -2.361 1 87.94 89 GLY A CA 1
ATOM 704 C C . GLY A 1 89 ? -5.805 -3.387 -3.002 1 87.94 89 GLY A C 1
ATOM 705 O O . GLY A 1 89 ? -5.719 -3.764 -4.172 1 87.94 89 GLY A O 1
ATOM 706 N N . LEU A 1 90 ? -4.812 -3.178 -2.236 1 90.12 90 LEU A N 1
ATOM 707 C CA . LEU A 1 90 ? -3.439 -3.17 -2.729 1 90.12 90 LEU A CA 1
ATOM 708 C C . LEU A 1 90 ? -3.035 -4.551 -3.234 1 90.12 90 LEU A C 1
ATOM 710 O O . LEU A 1 90 ? -2.385 -4.668 -4.273 1 90.12 90 LEU A O 1
ATOM 714 N N . VAL A 1 91 ? -3.451 -5.555 -2.57 1 91.31 91 VAL A N 1
ATOM 715 C CA . VAL A 1 91 ? -3.037 -6.906 -2.936 1 91.31 91 VAL A CA 1
ATOM 716 C C . VAL A 1 91 ? -3.637 -7.281 -4.289 1 91.31 91 VAL A C 1
ATOM 718 O O . VAL A 1 91 ? -2.951 -7.852 -5.141 1 91.31 91 VAL A O 1
ATOM 721 N N . LYS A 1 92 ? -4.922 -6.926 -4.461 1 93.94 92 LYS A N 1
ATOM 722 C CA . LYS A 1 92 ? -5.578 -7.188 -5.738 1 93.94 92 LYS A CA 1
ATOM 723 C C . LYS A 1 92 ? -4.898 -6.43 -6.875 1 93.94 92 LYS A C 1
ATOM 725 O O . LYS A 1 92 ? -4.531 -7.023 -7.891 1 93.94 92 LYS A O 1
ATOM 730 N N . HIS A 1 93 ? -4.707 -5.207 -6.668 1 93.94 93 HIS A N 1
ATOM 731 C CA . HIS A 1 93 ? -4.176 -4.375 -7.742 1 93.94 93 HIS A CA 1
ATOM 732 C C . HIS A 1 93 ? -2.736 -4.762 -8.078 1 93.94 93 HIS A C 1
ATOM 734 O O . HIS A 1 93 ? -2.385 -4.906 -9.25 1 93.94 93 HIS A O 1
ATOM 740 N N . HIS A 1 94 ? -1.95 -4.957 -7.078 1 94 94 HIS A N 1
ATOM 741 C CA . HIS A 1 94 ? -0.534 -5.234 -7.293 1 94 94 HIS A CA 1
ATOM 742 C C . HIS A 1 94 ? -0.334 -6.555 -8.023 1 94 94 HIS A C 1
ATOM 744 O O . HIS A 1 94 ? 0.489 -6.648 -8.938 1 94 94 HIS A O 1
ATOM 750 N N . ILE A 1 95 ? -1.033 -7.574 -7.641 1 95.19 95 ILE A N 1
ATOM 751 C CA . ILE A 1 95 ? -0.896 -8.891 -8.25 1 95.19 95 ILE A CA 1
ATOM 752 C C . ILE A 1 95 ? -1.369 -8.836 -9.703 1 95.19 95 ILE A C 1
ATOM 754 O O . ILE A 1 95 ? -0.718 -9.383 -10.594 1 95.19 95 ILE A O 1
ATOM 758 N N . LEU A 1 96 ? -2.512 -8.195 -9.906 1 96.62 96 LEU A N 1
ATOM 759 C CA . LEU A 1 96 ? -3.033 -8.078 -11.266 1 96.62 96 LEU A CA 1
ATOM 760 C C . LEU A 1 96 ? -2.094 -7.25 -12.141 1 96.62 96 LEU A C 1
ATOM 762 O O . LEU A 1 96 ? -1.815 -7.621 -13.281 1 96.62 96 LEU A O 1
ATOM 766 N N . ASN A 1 97 ? -1.618 -6.18 -11.57 1 96.06 97 ASN A N 1
ATOM 767 C CA . ASN A 1 97 ? -0.735 -5.297 -12.328 1 96.06 97 ASN A CA 1
ATOM 768 C C . ASN A 1 97 ? 0.562 -6 -12.711 1 96.06 97 ASN A C 1
ATOM 770 O O . ASN A 1 97 ? 1.133 -5.723 -13.773 1 96.06 97 ASN A O 1
ATOM 774 N N . ALA A 1 98 ? 1.038 -6.879 -11.891 1 95.19 98 ALA A N 1
ATOM 775 C CA . ALA A 1 98 ? 2.258 -7.629 -12.18 1 95.19 98 ALA A CA 1
ATOM 776 C C . ALA A 1 98 ? 2.102 -8.469 -13.438 1 95.19 98 ALA A C 1
ATOM 778 O O . ALA A 1 98 ? 3.094 -8.859 -14.055 1 95.19 98 ALA A O 1
ATOM 779 N N . ASN A 1 99 ? 0.87 -8.781 -13.828 1 96.69 99 ASN A N 1
ATOM 780 C CA . ASN A 1 99 ? 0.612 -9.609 -15 1 96.69 99 ASN A CA 1
ATOM 781 C C . ASN A 1 99 ? 0.396 -8.766 -16.25 1 96.69 99 ASN A C 1
ATOM 783 O O . ASN A 1 99 ? 0.269 -9.305 -17.359 1 96.69 99 ASN A O 1
ATOM 787 N N . CYS A 1 100 ? 0.375 -7.469 -16.062 1 93.69 100 CYS A N 1
ATOM 788 C CA . CYS A 1 100 ? 0.062 -6.582 -17.172 1 93.69 100 CYS A CA 1
ATOM 789 C C . CYS A 1 100 ? 1.113 -6.695 -18.266 1 93.69 100 CYS A C 1
ATOM 791 O O . CYS A 1 100 ? 0.778 -6.723 -19.453 1 93.69 100 CYS A O 1
ATOM 793 N N . ALA A 1 101 ? 2.355 -6.824 -17.906 1 90.06 101 ALA A N 1
ATOM 794 C CA . ALA A 1 101 ? 3.459 -6.844 -18.859 1 90.06 101 ALA A CA 1
ATOM 795 C C . ALA A 1 101 ? 3.453 -8.133 -19.672 1 90.06 101 ALA A C 1
ATOM 797 O O . ALA A 1 101 ? 4.133 -8.227 -20.703 1 90.06 101 ALA A O 1
ATOM 798 N N . ARG A 1 102 ? 2.719 -9.094 -19.266 1 93.56 102 ARG A N 1
ATOM 799 C CA . ARG A 1 102 ? 2.594 -10.32 -20.047 1 93.56 102 ARG A CA 1
ATOM 800 C C . ARG A 1 102 ? 1.198 -10.445 -20.641 1 93.56 102 ARG A C 1
ATOM 802 O O . ARG A 1 102 ? 0.76 -11.547 -20.984 1 93.56 102 ARG A O 1
ATOM 809 N N . GLN A 1 103 ? 0.5 -9.398 -20.594 1 93.62 103 GLN A N 1
ATOM 810 C CA . GLN A 1 103 ? -0.804 -9.266 -21.234 1 93.62 103 GLN A CA 1
ATOM 811 C C . GLN A 1 103 ? -1.88 -10.008 -20.453 1 93.62 103 GLN A C 1
ATOM 813 O O . GLN A 1 103 ? -2.822 -10.547 -21.031 1 93.62 103 GLN A O 1
ATOM 818 N N . GLY A 1 104 ? -1.678 -10.219 -19.234 1 97.5 104 GLY A N 1
ATOM 819 C CA . GLY A 1 104 ? -2.736 -10.68 -18.359 1 97.5 104 GLY A CA 1
ATOM 820 C C . GLY A 1 104 ? -2.496 -12.078 -17.812 1 97.5 104 GLY A C 1
ATOM 821 O O . GLY A 1 104 ? -1.714 -12.844 -18.391 1 97.5 104 GLY A O 1
ATOM 822 N N . SER A 1 105 ? -3.146 -12.422 -16.766 1 98.38 105 SER A N 1
ATOM 823 C CA . SER A 1 105 ? -3.066 -13.734 -16.141 1 98.38 105 SER A CA 1
ATOM 824 C C . SER A 1 105 ? -3.914 -14.758 -16.891 1 98.38 105 SER A C 1
ATOM 826 O O . SER A 1 105 ? -4.883 -14.398 -17.562 1 98.38 105 SER A O 1
ATOM 828 N N . ASP A 1 106 ? -3.615 -16.047 -16.75 1 98.12 106 ASP A N 1
ATOM 829 C CA . ASP A 1 106 ? -4.289 -17.141 -17.438 1 98.12 106 ASP A CA 1
ATOM 830 C C . ASP A 1 106 ? -5.488 -17.641 -16.641 1 98.12 106 ASP A C 1
ATOM 832 O O . ASP A 1 106 ? -6.461 -18.141 -17.219 1 98.12 106 ASP A O 1
ATOM 836 N N . TYR A 1 107 ? -5.449 -17.609 -15.383 1 97.25 107 TYR A N 1
ATOM 837 C CA . TYR A 1 107 ? -6.492 -18.031 -14.461 1 97.25 107 TYR A CA 1
ATOM 838 C C . TYR A 1 107 ? -6.617 -17.062 -13.289 1 97.25 107 TYR A C 1
ATOM 840 O O . TYR A 1 107 ? -5.609 -16.672 -12.695 1 97.25 107 TYR A O 1
ATOM 848 N N . THR A 1 108 ? -7.852 -16.609 -13.016 1 98.06 108 THR A N 1
ATOM 849 C CA . THR A 1 108 ? -8 -15.602 -11.977 1 98.06 108 THR A CA 1
ATOM 850 C C . THR A 1 108 ? -9.297 -15.82 -11.195 1 98.06 108 THR A C 1
ATOM 852 O O . THR A 1 108 ? -10.367 -15.953 -11.789 1 98.06 108 THR A O 1
ATOM 855 N N . VAL A 1 109 ? -9.18 -15.898 -9.914 1 96.44 109 VAL A N 1
ATOM 856 C CA . VAL A 1 109 ? -10.312 -15.93 -9 1 96.44 109 VAL A CA 1
ATOM 857 C C . VAL A 1 109 ? -10.141 -14.859 -7.922 1 96.44 109 VAL A C 1
ATOM 859 O O . VAL A 1 109 ? -9.078 -14.766 -7.301 1 96.44 109 VAL A O 1
ATOM 862 N N . TYR A 1 110 ? -11.211 -14.008 -7.73 1 94 110 TYR A N 1
ATOM 863 C CA . TYR A 1 110 ? -11.305 -13.055 -6.629 1 94 110 TYR A CA 1
ATOM 864 C C . TYR A 1 110 ? -12.273 -13.555 -5.559 1 94 110 TYR A C 1
ATOM 866 O O . TYR A 1 110 ? -13.328 -14.102 -5.879 1 94 110 TYR A O 1
ATOM 874 N N . ILE A 1 111 ? -11.977 -13.383 -4.352 1 95.19 111 ILE A N 1
ATOM 875 C CA . ILE A 1 111 ? -12.93 -13.562 -3.262 1 95.19 111 ILE A CA 1
ATOM 876 C C . ILE A 1 111 ? -12.922 -12.336 -2.357 1 95.19 111 ILE A C 1
ATOM 878 O O . ILE A 1 111 ? -11.93 -12.07 -1.666 1 95.19 111 ILE A O 1
ATOM 882 N N . ASN A 1 112 ? -13.984 -11.539 -2.408 1 92.06 112 ASN A N 1
ATOM 883 C CA . ASN A 1 112 ? -14.07 -10.391 -1.511 1 92.06 112 ASN A CA 1
ATOM 884 C C . ASN A 1 112 ? -15.508 -9.906 -1.354 1 92.06 112 ASN A C 1
ATOM 886 O O . ASN A 1 112 ? -16.406 -10.367 -2.062 1 92.06 112 ASN A O 1
ATOM 890 N N . THR A 1 113 ? -15.703 -8.969 -0.457 1 88.56 113 THR A N 1
ATOM 891 C CA . THR A 1 113 ? -17.047 -8.508 -0.121 1 88.56 113 THR A CA 1
ATOM 892 C C . THR A 1 113 ? -17.312 -7.133 -0.725 1 88.56 113 THR A C 1
ATOM 894 O O . THR A 1 113 ? -18.312 -6.492 -0.409 1 88.56 113 THR A O 1
ATOM 897 N N . SER A 1 114 ? -16.391 -6.652 -1.531 1 88 114 SER A N 1
ATOM 898 C CA . SER A 1 114 ? -16.562 -5.309 -2.074 1 88 114 SER A CA 1
ATOM 899 C C . SER A 1 114 ? -17.547 -5.301 -3.24 1 88 114 SER A C 1
ATOM 901 O O . SER A 1 114 ? -17.469 -6.164 -4.117 1 88 114 SER A O 1
ATOM 903 N N . ALA A 1 115 ? -18.359 -4.297 -3.18 1 83.81 115 ALA A N 1
ATOM 904 C CA . ALA A 1 115 ? -19.422 -4.238 -4.191 1 83.81 115 ALA A CA 1
ATOM 905 C C . ALA A 1 115 ? -18.969 -3.432 -5.406 1 83.81 115 ALA A C 1
ATOM 907 O O . ALA A 1 115 ? -18.203 -2.473 -5.273 1 83.81 115 ALA A O 1
ATOM 908 N N . ASP A 1 116 ? -19.547 -3.773 -6.559 1 81.62 116 ASP A N 1
ATOM 909 C CA . ASP A 1 116 ? -19.172 -3.129 -7.816 1 81.62 116 ASP A CA 1
ATOM 910 C C . ASP A 1 116 ? -19.828 -1.757 -7.941 1 81.62 116 ASP A C 1
ATOM 912 O O . ASP A 1 116 ? -19.328 -0.888 -8.664 1 81.62 116 ASP A O 1
ATOM 916 N N . TYR A 1 117 ? -20.828 -1.51 -7.25 1 79.69 117 TYR A N 1
ATOM 917 C CA . TYR A 1 117 ? -21.609 -0.31 -7.504 1 79.69 117 TYR A CA 1
ATOM 918 C C . TYR A 1 117 ? -21 0.905 -6.824 1 79.69 117 TYR A C 1
ATOM 920 O O . TYR A 1 117 ? -21.375 2.043 -7.102 1 79.69 117 TYR A O 1
ATOM 928 N N . ASP A 1 118 ? -20.031 0.659 -5.949 1 77.31 118 ASP A N 1
ATOM 929 C CA . ASP A 1 118 ? -19.469 1.822 -5.266 1 77.31 118 ASP A CA 1
ATOM 930 C C . ASP A 1 118 ? -18.344 2.451 -6.082 1 77.31 118 ASP A C 1
ATOM 932 O O . ASP A 1 118 ? -17.766 3.455 -5.672 1 77.31 118 ASP A O 1
ATOM 936 N N . GLY A 1 119 ? -17.969 1.865 -7.184 1 78.56 119 GLY A N 1
ATOM 937 C CA . GLY A 1 119 ? -17.016 2.455 -8.102 1 78.56 119 GLY A CA 1
ATOM 938 C C . GLY A 1 119 ? -15.57 2.264 -7.656 1 78.56 119 GLY A C 1
ATOM 939 O O . GLY A 1 119 ? -14.648 2.812 -8.266 1 78.56 119 GLY A O 1
ATOM 940 N N . SER A 1 120 ? -15.422 1.519 -6.629 1 82.06 120 SER A N 1
ATOM 941 C CA . SER A 1 120 ? -14.07 1.276 -6.137 1 82.06 120 SER A CA 1
ATOM 942 C C . SER A 1 120 ? -13.367 0.197 -6.957 1 82.06 120 SER A C 1
ATOM 944 O O . SER A 1 120 ? -14.016 -0.674 -7.535 1 82.06 120 SER A O 1
ATOM 946 N N . ASP A 1 121 ? -12.039 0.29 -6.996 1 86.06 121 ASP A N 1
ATOM 947 C CA . ASP A 1 121 ? -11.266 -0.779 -7.621 1 86.06 121 ASP A CA 1
ATOM 948 C C . ASP A 1 121 ? -11.477 -2.107 -6.895 1 86.06 121 ASP A C 1
ATOM 950 O O . ASP A 1 121 ? -11.5 -3.166 -7.523 1 86.06 121 ASP A O 1
ATOM 954 N N . ALA A 1 122 ? -11.641 -2.045 -5.578 1 87.94 122 ALA A N 1
ATOM 955 C CA . ALA A 1 122 ? -11.867 -3.242 -4.773 1 87.94 122 ALA A CA 1
ATOM 956 C C . ALA A 1 122 ? -13.117 -3.982 -5.234 1 87.94 122 ALA A C 1
ATOM 958 O O . ALA A 1 122 ? -13.141 -5.215 -5.277 1 87.94 122 ALA A O 1
ATOM 959 N N . GLY A 1 123 ? -14.078 -3.223 -5.645 1 88.31 123 GLY A N 1
ATOM 960 C CA . GLY A 1 123 ? -15.359 -3.812 -6.012 1 88.31 123 GLY A CA 1
ATOM 961 C C . GLY A 1 123 ? -15.461 -4.141 -7.488 1 88.31 123 GLY A C 1
ATOM 962 O O . GLY A 1 123 ? -16.391 -4.824 -7.914 1 88.31 123 GLY A O 1
ATOM 963 N N . ALA A 1 124 ? -14.5 -3.756 -8.258 1 91.75 124 ALA A N 1
ATOM 964 C CA . ALA A 1 124 ? -14.555 -3.908 -9.711 1 91.75 124 ALA A CA 1
ATOM 965 C C . ALA A 1 124 ? -14.617 -5.379 -10.102 1 91.75 124 ALA A C 1
ATOM 967 O O . ALA A 1 124 ? -13.945 -6.223 -9.508 1 91.75 124 ALA A O 1
ATOM 968 N N . SER A 1 125 ? -15.469 -5.645 -11.164 1 93.25 125 SER A N 1
ATOM 969 C CA . SER A 1 125 ? -15.523 -6.988 -11.727 1 93.25 125 SER A CA 1
ATOM 970 C C . SER A 1 125 ? -14.266 -7.309 -12.523 1 93.25 125 SER A C 1
ATOM 972 O O . SER A 1 125 ? -13.484 -6.41 -12.852 1 93.25 125 SER A O 1
ATOM 974 N N . PRO A 1 126 ? -14.086 -8.625 -12.812 1 95.19 126 PRO A N 1
ATOM 975 C CA . PRO A 1 126 ? -12.891 -9.016 -13.562 1 95.19 126 PRO A CA 1
ATOM 976 C C . PRO A 1 126 ? -12.82 -8.352 -14.938 1 95.19 126 PRO A C 1
ATOM 978 O O . PRO A 1 126 ? -11.727 -8.148 -15.477 1 95.19 126 PRO A O 1
ATOM 981 N N . ASP A 1 127 ? -13.953 -7.941 -15.484 1 94.69 127 ASP A N 1
ATOM 982 C CA . ASP A 1 127 ? -13.992 -7.297 -16.797 1 94.69 127 ASP A CA 1
ATOM 983 C C . ASP A 1 127 ? -13.141 -6.027 -16.812 1 94.69 127 ASP A C 1
ATOM 985 O O . ASP A 1 127 ? -12.547 -5.68 -17.828 1 94.69 127 ASP A O 1
ATOM 989 N N . GLU A 1 128 ? -13.164 -5.305 -15.742 1 94.25 128 GLU A N 1
ATOM 990 C CA . GLU A 1 128 ? -12.328 -4.113 -15.633 1 94.25 128 GLU A CA 1
ATOM 991 C C . GLU A 1 128 ? -10.852 -4.453 -15.812 1 94.25 128 GLU A C 1
ATOM 993 O O . GLU A 1 128 ? -10.133 -3.764 -16.547 1 94.25 128 GLU A O 1
ATOM 998 N N . ALA A 1 129 ? -10.398 -5.488 -15.188 1 95.75 129 ALA A N 1
ATOM 999 C CA . ALA A 1 129 ? -9.008 -5.91 -15.258 1 95.75 129 ALA A CA 1
ATOM 1000 C C . ALA A 1 129 ? -8.664 -6.441 -16.656 1 95.75 129 ALA A C 1
ATOM 1002 O O . ALA A 1 129 ? -7.543 -6.273 -17.125 1 95.75 129 ALA A O 1
ATOM 1003 N N . VAL A 1 130 ? -9.633 -7.07 -17.312 1 97.19 130 VAL A N 1
ATOM 1004 C CA . VAL A 1 130 ? -9.445 -7.527 -18.688 1 97.19 130 VAL A CA 1
ATOM 1005 C C . VAL A 1 130 ? -9.219 -6.328 -19.609 1 97.19 130 VAL A C 1
ATOM 1007 O O . VAL A 1 130 ? -8.32 -6.344 -20.453 1 97.19 130 VAL A O 1
ATOM 1010 N N . SER A 1 131 ? -9.961 -5.285 -19.359 1 95.5 131 SER A N 1
ATOM 1011 C CA . SER A 1 131 ? -9.875 -4.094 -20.188 1 95.5 131 SER A CA 1
ATOM 1012 C C . SER A 1 131 ? -8.508 -3.436 -20.094 1 95.5 131 SER A C 1
ATOM 1014 O O . SER A 1 131 ? -8.055 -2.777 -21.031 1 95.5 131 SER A O 1
ATOM 1016 N N . TRP A 1 132 ? -7.828 -3.648 -19 1 94.5 132 TRP A N 1
ATOM 1017 C CA . TRP A 1 132 ? -6.531 -3.02 -18.766 1 94.5 132 TRP A CA 1
ATOM 1018 C C . TRP A 1 132 ? -5.391 -3.977 -19.109 1 94.5 132 TRP A C 1
ATOM 1020 O O . TRP A 1 132 ? -4.219 -3.656 -18.891 1 94.5 132 TRP A O 1
ATOM 1030 N N . GLY A 1 133 ? -5.734 -5.168 -19.516 1 95.5 133 GLY A N 1
ATOM 1031 C CA . GLY A 1 133 ? -4.727 -6.141 -19.906 1 95.5 133 GLY A CA 1
ATOM 1032 C C . GLY A 1 133 ? -4.098 -6.855 -18.719 1 95.5 133 GLY A C 1
ATOM 1033 O O . GLY A 1 133 ? -3.01 -7.422 -18.844 1 95.5 133 GLY A O 1
ATOM 1034 N N . LYS A 1 134 ? -4.73 -6.84 -17.594 1 97.12 134 LYS A N 1
ATOM 1035 C CA . LYS A 1 134 ? -4.199 -7.465 -16.391 1 97.12 134 LYS A CA 1
ATOM 1036 C C . LYS A 1 134 ? -4.645 -8.922 -16.281 1 97.12 134 LYS A C 1
ATOM 1038 O O . LYS A 1 134 ? -4.055 -9.703 -15.531 1 97.12 134 LYS A O 1
ATOM 1043 N N . ILE A 1 135 ? -5.75 -9.172 -16.891 1 98.19 135 ILE A N 1
ATOM 1044 C CA . ILE A 1 135 ? -6.297 -10.516 -17.062 1 98.19 135 ILE A CA 1
ATOM 1045 C C . ILE A 1 135 ? -6.492 -10.805 -18.547 1 98.19 135 ILE A C 1
ATOM 1047 O O . ILE A 1 135 ? -6.949 -9.938 -19.297 1 98.19 135 ILE A O 1
ATOM 1051 N N . LYS A 1 136 ? -6.141 -11.945 -18.969 1 97.94 136 LYS A N 1
ATOM 1052 C CA . LYS A 1 136 ? -6.312 -12.281 -20.375 1 97.94 136 LYS A CA 1
ATOM 1053 C C . LYS A 1 136 ? -7.789 -12.312 -20.766 1 97.94 136 LYS A C 1
ATOM 1055 O O . LYS A 1 136 ? -8.625 -12.758 -19.984 1 97.94 136 LYS A O 1
ATOM 1060 N N . GLU A 1 137 ? -8.047 -11.938 -21.953 1 96.19 137 GLU A N 1
ATOM 1061 C CA . GLU A 1 137 ? -9.414 -11.992 -22.484 1 96.19 137 GLU A CA 1
ATOM 1062 C C . GLU A 1 137 ? -9.945 -13.422 -22.469 1 96.19 137 GLU A C 1
ATOM 1064 O O . GLU A 1 137 ? -11.148 -13.641 -22.297 1 96.19 137 GLU A O 1
ATOM 1069 N N . THR A 1 138 ? -9.078 -14.32 -22.625 1 96.06 138 THR A N 1
ATOM 1070 C CA . THR A 1 138 ? -9.461 -15.727 -22.719 1 96.06 138 THR A CA 1
ATOM 1071 C C . THR A 1 138 ? -9.656 -16.328 -21.328 1 96.06 138 THR A C 1
ATOM 1073 O O . THR A 1 138 ? -10.164 -17.438 -21.188 1 96.06 138 THR A O 1
ATOM 1076 N N . CYS A 1 139 ? -9.172 -15.625 -20.344 1 96.44 139 CYS A N 1
ATOM 1077 C CA . CYS A 1 139 ? -9.281 -16.094 -18.969 1 96.44 139 CYS A CA 1
ATOM 1078 C C . CYS A 1 139 ? -10.734 -16.141 -18.516 1 96.44 139 CYS A C 1
ATOM 1080 O O . CYS A 1 139 ? -11.484 -15.188 -18.719 1 96.44 139 CYS A O 1
ATOM 1082 N N . ARG A 1 140 ? -11.25 -17.297 -18.047 1 93.94 140 ARG A N 1
ATOM 1083 C CA . ARG A 1 140 ? -12.555 -17.359 -17.406 1 93.94 140 ARG A CA 1
ATOM 1084 C C . ARG A 1 140 ? -12.477 -16.891 -15.961 1 93.94 140 ARG A C 1
ATOM 1086 O O . ARG A 1 140 ? -12.742 -17.656 -15.031 1 93.94 140 ARG A O 1
ATOM 1093 N N . ALA A 1 141 ? -12.164 -15.633 -15.773 1 97.19 141 ALA A N 1
ATOM 1094 C CA . ALA A 1 141 ? -11.977 -15.023 -14.453 1 97.19 141 ALA A CA 1
ATOM 1095 C C . ALA A 1 141 ? -13.297 -14.961 -13.688 1 97.19 141 ALA A C 1
ATOM 1097 O O . ALA A 1 141 ? -14.352 -14.719 -14.281 1 97.19 141 ALA A O 1
ATOM 1098 N N . VAL A 1 142 ? -13.242 -15.211 -12.414 1 95.94 142 VAL A N 1
ATOM 1099 C CA . VAL A 1 142 ? -14.445 -15.219 -11.586 1 95.94 142 VAL A CA 1
ATOM 1100 C C . VAL A 1 142 ? -14.227 -14.367 -10.336 1 95.94 142 VAL A C 1
ATOM 1102 O O . VAL A 1 142 ? -13.156 -14.43 -9.719 1 95.94 142 VAL A O 1
ATOM 1105 N N . LYS A 1 143 ? -15.172 -13.57 -10.008 1 95.44 143 LYS A N 1
ATOM 1106 C CA . LYS A 1 143 ? -15.25 -12.914 -8.711 1 95.44 143 LYS A CA 1
ATOM 1107 C C . LYS A 1 143 ? -16.328 -13.547 -7.836 1 95.44 143 LYS A C 1
ATOM 1109 O O . LYS A 1 143 ? -17.5 -13.617 -8.234 1 95.44 143 LYS A O 1
ATOM 1114 N N . VAL A 1 144 ? -15.891 -14.031 -6.723 1 94.81 144 VAL A N 1
ATOM 1115 C CA . VAL A 1 144 ? -16.812 -14.547 -5.73 1 94.81 144 VAL A CA 1
ATOM 1116 C C . VAL A 1 144 ? -17.125 -13.477 -4.688 1 94.81 144 VAL A C 1
ATOM 1118 O O . VAL A 1 144 ? -16.266 -13.141 -3.871 1 94.81 144 VAL A O 1
ATOM 1121 N N . PHE A 1 145 ? -18.375 -12.977 -4.699 1 92.5 145 PHE A N 1
ATOM 1122 C CA . PHE A 1 145 ? -18.797 -11.969 -3.742 1 92.5 145 PHE A CA 1
ATOM 1123 C C . PHE A 1 145 ? -19.172 -12.602 -2.408 1 92.5 145 PHE A C 1
ATOM 1125 O O . PHE A 1 145 ? -20.328 -12.953 -2.186 1 92.5 145 PHE A O 1
ATOM 1132 N N . ALA A 1 146 ? -18.172 -12.758 -1.586 1 92.12 146 ALA A N 1
ATOM 1133 C CA . ALA A 1 146 ? -18.359 -13.438 -0.306 1 92.12 146 ALA A CA 1
ATOM 1134 C C . ALA A 1 146 ? -17.172 -13.211 0.621 1 92.12 146 ALA A C 1
ATOM 1136 O O . ALA A 1 146 ? -16.141 -12.68 0.2 1 92.12 146 ALA A O 1
ATOM 1137 N N . ASP A 1 147 ? -17.422 -13.523 1.875 1 90.88 147 ASP A N 1
ATOM 1138 C CA . ASP A 1 147 ? -16.328 -13.492 2.848 1 90.88 147 ASP A CA 1
ATOM 1139 C C . ASP A 1 147 ? -15.352 -14.641 2.602 1 90.88 147 ASP A C 1
ATOM 1141 O O . ASP A 1 147 ? -15.742 -15.805 2.574 1 90.88 147 ASP A O 1
ATOM 1145 N N . ALA A 1 148 ? -14.094 -14.258 2.445 1 92.5 148 ALA A N 1
ATOM 1146 C CA . ALA A 1 148 ? -13.062 -15.242 2.098 1 92.5 148 ALA A CA 1
ATOM 1147 C C . ALA A 1 148 ? -12.922 -16.297 3.189 1 92.5 148 ALA A C 1
ATOM 1149 O O . ALA A 1 148 ? -12.609 -17.453 2.902 1 92.5 148 ALA A O 1
ATOM 1150 N N . THR A 1 149 ? -13.141 -15.961 4.512 1 91.19 149 THR A N 1
ATOM 1151 C CA . THR A 1 149 ? -12.922 -16.875 5.629 1 91.19 149 THR A CA 1
ATOM 1152 C C . THR A 1 149 ? -13.93 -18.016 5.59 1 91.19 149 THR A C 1
ATOM 1154 O O . THR A 1 149 ? -13.695 -19.078 6.172 1 91.19 149 THR A O 1
ATOM 1157 N N . ILE A 1 150 ? -15.008 -17.781 4.891 1 92.62 150 ILE A N 1
ATOM 1158 C CA . ILE A 1 150 ? -16.031 -18.812 4.793 1 92.62 150 ILE A CA 1
ATOM 1159 C C . ILE A 1 150 ? -15.844 -19.594 3.49 1 92.62 150 ILE A C 1
ATOM 1161 O O . ILE A 1 150 ? -15.859 -20.828 3.49 1 92.62 150 ILE A O 1
ATOM 1165 N N . VAL A 1 151 ? -15.578 -18.891 2.439 1 95.81 151 VAL A N 1
ATOM 1166 C CA . VAL A 1 151 ? -15.625 -19.484 1.105 1 95.81 151 VAL A CA 1
ATOM 1167 C C . VAL A 1 151 ? -14.312 -20.203 0.817 1 95.81 151 VAL A C 1
ATOM 1169 O O . VAL A 1 151 ? -14.312 -21.266 0.181 1 95.81 151 VAL A O 1
ATOM 1172 N N . LEU A 1 152 ? -13.203 -19.656 1.304 1 95.5 152 LEU A N 1
ATOM 1173 C CA . LEU A 1 152 ? -11.898 -20.203 0.932 1 95.5 152 LEU A CA 1
ATOM 1174 C C . LEU A 1 152 ? -11.758 -21.641 1.429 1 95.5 152 LEU A C 1
ATOM 1176 O O . LEU A 1 152 ? -11.328 -22.516 0.68 1 95.5 152 LEU A O 1
ATOM 1180 N N . PRO A 1 153 ? -12.062 -21.938 2.732 1 94.56 153 PRO A N 1
ATOM 1181 C CA . PRO A 1 153 ? -11.961 -23.312 3.191 1 94.56 153 PRO A CA 1
ATOM 1182 C C . PRO A 1 153 ? -12.812 -24.281 2.363 1 94.56 153 PRO A C 1
ATOM 1184 O O . PRO A 1 153 ? -12.398 -25.406 2.102 1 94.56 153 PRO A O 1
ATOM 1187 N N . VAL A 1 154 ? -14.008 -23.859 1.968 1 94.5 154 VAL A N 1
ATOM 1188 C CA . VAL A 1 154 ? -14.891 -24.672 1.146 1 94.5 154 VAL A CA 1
ATOM 1189 C C . VAL A 1 154 ? -14.25 -24.922 -0.219 1 94.5 154 VAL A C 1
ATOM 1191 O O . VAL A 1 154 ? -14.25 -26.047 -0.718 1 94.5 154 VAL A O 1
ATOM 1194 N N . LEU A 1 155 ? -13.703 -23.938 -0.863 1 93.5 155 LEU A N 1
ATOM 1195 C CA . LEU A 1 155 ? -13.055 -24.047 -2.162 1 93.5 155 LEU A CA 1
ATOM 1196 C C . LEU A 1 155 ? -11.859 -25 -2.086 1 93.5 155 LEU A C 1
ATOM 1198 O O . LEU A 1 155 ? -11.688 -25.859 -2.959 1 93.5 155 LEU A O 1
ATOM 1202 N N . VAL A 1 156 ? -11.078 -24.812 -1.051 1 92.44 156 VAL A N 1
ATOM 1203 C CA . VAL A 1 156 ? -9.914 -25.672 -0.864 1 92.44 156 VAL A CA 1
ATOM 1204 C C . VAL A 1 156 ? -10.359 -27.109 -0.678 1 92.44 156 VAL A C 1
ATOM 1206 O O . VAL A 1 156 ? -9.797 -28.031 -1.284 1 92.44 156 VAL A O 1
ATOM 1209 N N . GLY A 1 157 ? -11.344 -27.312 0.135 1 92.5 157 GLY A N 1
ATOM 1210 C CA . GLY A 1 157 ? -11.867 -28.641 0.396 1 92.5 157 GLY A CA 1
ATOM 1211 C C . GLY A 1 157 ? -12.406 -29.328 -0.848 1 92.5 157 GLY A C 1
ATOM 1212 O O . GLY A 1 157 ? -12.266 -30.547 -1.004 1 92.5 157 GLY A O 1
ATOM 1213 N N . GLU A 1 158 ? -12.93 -28.5 -1.778 1 91.75 158 GLU A N 1
ATOM 1214 C CA . GLU A 1 158 ? -13.602 -29.062 -2.947 1 91.75 158 GLU A CA 1
ATOM 1215 C C . GLU A 1 158 ? -12.664 -29.125 -4.145 1 91.75 158 GLU A C 1
ATOM 1217 O O . GLU A 1 158 ? -13.023 -29.672 -5.195 1 91.75 158 GLU A O 1
ATOM 1222 N N . THR A 1 159 ? -11.422 -28.609 -3.988 1 88.94 159 THR A N 1
ATOM 1223 C CA . THR A 1 159 ? -10.469 -28.625 -5.094 1 88.94 159 THR A CA 1
ATOM 1224 C C . THR A 1 159 ? -9.18 -29.328 -4.68 1 88.94 159 THR A C 1
ATOM 1226 O O . THR A 1 159 ? -9.078 -30.562 -4.762 1 88.94 159 THR A O 1
ATOM 1229 N N . PHE A 1 160 ? -8.195 -28.547 -3.973 1 83.75 160 PHE A N 1
ATOM 1230 C CA . PHE A 1 160 ? -6.84 -29.016 -3.686 1 83.75 160 PHE A CA 1
ATOM 1231 C C . PHE A 1 160 ? -6.859 -30.156 -2.68 1 83.75 160 PHE A C 1
ATOM 1233 O O . PHE A 1 160 ? -6.074 -31.109 -2.793 1 83.75 160 PHE A O 1
ATOM 1240 N N . ALA A 1 161 ? -7.699 -30 -1.73 1 86.31 161 ALA A N 1
ATOM 1241 C CA . ALA A 1 161 ? -7.688 -30.984 -0.643 1 86.31 161 ALA A CA 1
ATOM 1242 C C . ALA A 1 161 ? -8.102 -32.375 -1.139 1 86.31 161 ALA A C 1
ATOM 1244 O O . ALA A 1 161 ? -7.574 -33.375 -0.683 1 86.31 161 ALA A O 1
ATOM 1245 N N . LYS A 1 162 ? -8.961 -32.344 -2.072 1 86 162 LYS A N 1
ATOM 1246 C CA . LYS A 1 162 ? -9.438 -33.625 -2.617 1 86 162 LYS A CA 1
ATOM 1247 C C . LYS A 1 162 ? -8.375 -34.281 -3.502 1 86 162 LYS A C 1
ATOM 1249 O O . LYS A 1 162 ? -8.422 -35.469 -3.748 1 86 162 LYS A O 1
ATOM 1254 N N . ARG A 1 163 ? -7.496 -33.5 -3.91 1 86.44 163 ARG A N 1
ATOM 1255 C CA . ARG A 1 163 ? -6.516 -34 -4.867 1 86.44 163 ARG A CA 1
ATOM 1256 C C . ARG A 1 163 ? -5.129 -34.094 -4.234 1 86.44 163 ARG A C 1
ATOM 1258 O O . ARG A 1 163 ? -4.121 -34.094 -4.941 1 86.44 163 ARG A O 1
ATOM 1265 N N . GLU A 1 164 ? -5.145 -34.031 -2.926 1 85.19 164 GLU A N 1
ATOM 1266 C CA . GLU A 1 164 ? -3.889 -34 -2.184 1 85.19 164 GLU A CA 1
ATOM 1267 C C . GLU A 1 164 ? -2.957 -35.125 -2.609 1 85.19 164 GLU A C 1
ATOM 1269 O O . GLU A 1 164 ? -1.762 -34.906 -2.816 1 85.19 164 GLU A O 1
ATOM 1274 N N . SER A 1 165 ? -3.479 -36.344 -2.66 1 86.25 165 SER A N 1
ATOM 1275 C CA . SER A 1 165 ? -2.678 -37.531 -3.023 1 86.25 165 SER A CA 1
ATOM 1276 C C . SER A 1 165 ? -2.084 -37.375 -4.422 1 86.25 165 SER A C 1
ATOM 1278 O O . SER A 1 165 ? -0.925 -37.719 -4.652 1 86.25 165 SER A O 1
ATOM 1280 N N . GLU A 1 166 ? -2.877 -36.781 -5.266 1 85.31 166 GLU A N 1
ATOM 1281 C CA . GLU A 1 166 ? -2.418 -36.562 -6.633 1 85.31 166 GLU A CA 1
ATOM 1282 C C . GLU A 1 166 ? -1.293 -35.531 -6.668 1 85.31 166 GLU A C 1
ATOM 1284 O O . GLU A 1 166 ? -0.31 -35.719 -7.395 1 85.31 166 GLU A O 1
ATOM 128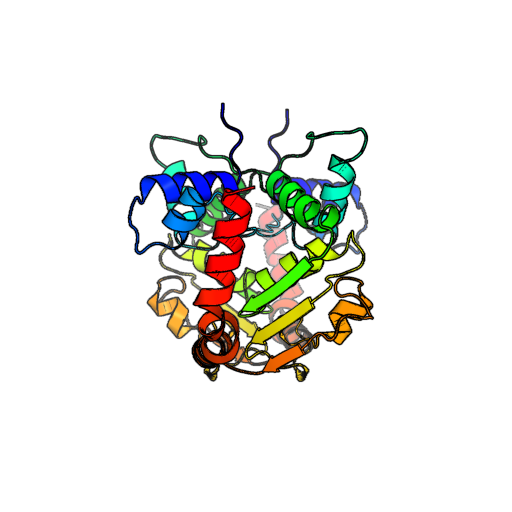9 N N . ILE A 1 167 ? -1.464 -34.5 -5.906 1 80.44 167 ILE A N 1
ATOM 1290 C CA . ILE A 1 167 ? -0.486 -33.406 -5.863 1 80.44 167 ILE A CA 1
ATOM 1291 C C . ILE A 1 167 ? 0.816 -33.906 -5.246 1 80.44 167 ILE A C 1
ATOM 1293 O O . ILE A 1 167 ? 1.902 -33.625 -5.758 1 80.44 167 ILE A O 1
ATOM 1297 N N . ARG A 1 168 ? 0.688 -34.719 -4.238 1 82.88 168 ARG A N 1
ATOM 1298 C CA . ARG A 1 168 ? 1.864 -35.281 -3.588 1 82.88 168 ARG A CA 1
ATOM 1299 C C . ARG A 1 168 ? 2.605 -36.25 -4.527 1 82.88 168 ARG A C 1
ATOM 1301 O O . ARG A 1 168 ? 3.838 -36.25 -4.57 1 82.88 168 ARG A O 1
ATOM 1308 N N . ALA A 1 169 ? 1.825 -37 -5.176 1 83.12 169 ALA A N 1
ATOM 1309 C CA . ALA A 1 169 ? 2.416 -37.906 -6.137 1 83.12 169 ALA A CA 1
ATOM 1310 C C . ALA A 1 169 ? 3.145 -37.156 -7.246 1 83.12 169 ALA A C 1
ATOM 1312 O O . ALA A 1 169 ? 4.215 -37.594 -7.691 1 83.12 169 ALA A O 1
ATOM 1313 N N . PHE A 1 170 ? 2.518 -36.031 -7.57 1 78.75 170 PHE A N 1
ATOM 1314 C CA . PHE A 1 170 ? 3.104 -35.219 -8.617 1 78.75 170 PHE A CA 1
ATOM 1315 C C . PHE A 1 170 ? 4.453 -34.656 -8.18 1 78.75 170 PHE A C 1
ATOM 1317 O O . PHE A 1 170 ? 5.434 -34.75 -8.914 1 78.75 170 PHE A O 1
ATOM 1324 N N . TYR A 1 171 ? 4.562 -34.062 -6.953 1 76.56 171 TYR A N 1
ATOM 1325 C CA . TYR A 1 171 ? 5.801 -33.469 -6.469 1 76.56 171 TYR A CA 1
ATOM 1326 C C . TYR A 1 171 ? 6.844 -34.531 -6.172 1 76.56 171 TYR A C 1
ATOM 1328 O O . TYR A 1 171 ? 8.039 -34.312 -6.359 1 76.56 171 TYR A O 1
ATOM 1336 N N . LYS A 1 172 ? 6.473 -35.719 -5.758 1 81.31 172 LYS A N 1
ATOM 1337 C CA . LYS A 1 172 ? 7.387 -36.812 -5.551 1 81.31 172 LYS A CA 1
ATOM 1338 C C . LYS A 1 172 ? 8.031 -37.25 -6.863 1 81.31 172 LYS A C 1
ATOM 1340 O O . LYS A 1 172 ? 9.227 -37.531 -6.91 1 81.31 172 LYS A O 1
ATOM 1345 N N . ARG A 1 173 ? 7.266 -37.219 -7.793 1 78.75 173 ARG A N 1
ATOM 1346 C CA . ARG A 1 173 ? 7.77 -37.625 -9.109 1 78.75 173 ARG A CA 1
ATOM 1347 C C . ARG A 1 173 ? 8.773 -36.594 -9.625 1 78.75 173 ARG A C 1
ATOM 1349 O O . ARG A 1 173 ? 9.758 -36.938 -10.273 1 78.75 173 ARG A O 1
ATOM 1356 N N . GLN A 1 174 ? 8.484 -35.281 -9.289 1 71.5 174 GLN A N 1
ATOM 1357 C CA . GLN A 1 174 ? 9.367 -34.188 -9.734 1 71.5 174 GLN A CA 1
ATOM 1358 C C . GLN A 1 174 ? 10.703 -34.25 -9 1 71.5 174 GLN A C 1
ATOM 1360 O O . GLN A 1 174 ? 11.742 -33.906 -9.57 1 71.5 174 GLN A O 1
ATOM 1365 N N . GLU A 1 175 ? 10.703 -34.562 -7.793 1 70.25 175 GLU A N 1
ATOM 1366 C CA . GLU A 1 175 ? 11.922 -34.719 -7.012 1 70.25 175 GLU A CA 1
ATOM 1367 C C . GLU A 1 175 ? 12.758 -35.906 -7.52 1 70.25 175 GLU A C 1
ATOM 1369 O O . GLU A 1 175 ? 13.992 -35.844 -7.48 1 70.25 175 GLU A O 1
ATOM 1374 N N . ASP A 1 176 ? 12.133 -36.844 -8.039 1 69.06 176 ASP A N 1
ATOM 1375 C CA . ASP A 1 176 ? 12.805 -38.031 -8.555 1 69.06 176 ASP A CA 1
ATOM 1376 C C . ASP A 1 176 ? 13.391 -37.781 -9.938 1 69.06 176 ASP A C 1
ATOM 1378 O O . ASP A 1 176 ? 14.289 -38.5 -10.375 1 69.06 176 ASP A O 1
ATOM 1382 N N . LEU A 1 177 ? 12.977 -36.75 -10.516 1 57.72 177 LEU A N 1
ATOM 1383 C CA . LEU A 1 177 ? 13.531 -36.406 -11.82 1 57.72 177 LEU A CA 1
ATOM 1384 C C . LEU A 1 177 ? 14.703 -35.438 -11.672 1 57.72 177 LEU A C 1
ATOM 1386 O O . LEU A 1 177 ? 15.656 -35.469 -12.445 1 57.72 177 LEU A O 1
ATOM 1390 N N . GLY B 1 1 ? 25.844 8.484 -3.789 1 61.38 1 GLY B N 1
ATOM 1391 C CA . GLY B 1 1 ? 24.656 8.742 -4.598 1 61.38 1 GLY B CA 1
ATOM 1392 C C . GLY B 1 1 ? 23.438 9.133 -3.773 1 61.38 1 GLY B C 1
ATOM 1393 O O . GLY B 1 1 ? 23.484 9.109 -2.541 1 61.38 1 GLY B O 1
ATOM 1394 N N . VAL B 1 2 ? 22.344 9.719 -4.312 1 75.31 2 VAL B N 1
ATOM 1395 C CA . VAL B 1 2 ? 21.156 10.188 -3.619 1 75.31 2 VAL B CA 1
ATOM 1396 C C . VAL B 1 2 ? 20.359 8.992 -3.094 1 75.31 2 VAL B C 1
ATOM 1398 O O . VAL B 1 2 ? 20.172 8 -3.809 1 75.31 2 VAL B O 1
ATOM 1401 N N . SER B 1 3 ? 20.109 9.016 -1.793 1 85.19 3 SER B N 1
ATOM 1402 C CA . SER B 1 3 ? 19.203 8.047 -1.206 1 85.19 3 SER B CA 1
ATOM 1403 C C . SER B 1 3 ? 17.75 8.438 -1.449 1 85.19 3 SER B C 1
ATOM 1405 O O . SER B 1 3 ? 17.188 9.258 -0.717 1 85.19 3 SER B O 1
ATOM 1407 N N . TRP B 1 4 ? 17.141 7.84 -2.455 1 93.5 4 TRP B N 1
ATOM 1408 C CA . TRP B 1 4 ? 15.797 8.219 -2.875 1 93.5 4 TRP B CA 1
ATOM 1409 C C . TRP B 1 4 ? 14.75 7.566 -1.979 1 93.5 4 TRP B C 1
ATOM 1411 O O . TRP B 1 4 ? 14.953 6.461 -1.475 1 93.5 4 TRP B O 1
ATOM 1421 N N . THR B 1 5 ? 13.719 8.289 -1.746 1 96.25 5 THR B N 1
ATOM 1422 C CA . THR B 1 5 ? 12.484 7.824 -1.133 1 96.25 5 THR B CA 1
ATOM 1423 C C . THR B 1 5 ? 11.281 8.18 -2.002 1 96.25 5 THR B C 1
ATOM 1425 O O . THR B 1 5 ? 11.391 9 -2.914 1 96.25 5 THR B O 1
ATOM 1428 N N . PRO B 1 6 ? 10.141 7.566 -1.74 1 96.5 6 PRO B N 1
ATOM 1429 C CA . PRO B 1 6 ? 8.953 7.953 -2.504 1 96.5 6 PRO B CA 1
ATOM 1430 C C . PRO B 1 6 ? 8.672 9.453 -2.432 1 96.5 6 PRO B C 1
ATOM 1432 O O . PRO B 1 6 ? 8.391 10.078 -3.457 1 96.5 6 PRO B O 1
ATOM 1435 N N . SER B 1 7 ? 8.789 10.023 -1.293 1 97.56 7 SER B N 1
ATOM 1436 C CA . SER B 1 7 ? 8.453 11.438 -1.145 1 97.56 7 SER B CA 1
ATOM 1437 C C . SER B 1 7 ? 9.461 12.32 -1.879 1 97.56 7 SER B C 1
ATOM 1439 O O . SER B 1 7 ? 9.078 13.328 -2.482 1 97.56 7 SER B O 1
ATOM 1441 N N . LYS B 1 8 ? 10.766 11.938 -1.821 1 97.06 8 LYS B N 1
ATOM 1442 C CA . LYS B 1 8 ? 11.781 12.688 -2.549 1 97.06 8 LYS B CA 1
ATOM 1443 C C . LYS B 1 8 ? 11.562 12.594 -4.055 1 97.06 8 LYS B C 1
ATOM 1445 O O . LYS B 1 8 ? 11.758 13.57 -4.781 1 97.06 8 LYS B O 1
ATOM 1450 N N . MET B 1 9 ? 11.211 11.422 -4.469 1 96.25 9 MET B N 1
ATOM 1451 C CA . MET B 1 9 ? 10.938 11.234 -5.887 1 96.25 9 MET B CA 1
ATOM 1452 C C . MET B 1 9 ? 9.75 12.094 -6.328 1 96.25 9 MET B C 1
ATOM 1454 O O . MET B 1 9 ? 9.82 12.766 -7.359 1 96.25 9 MET B O 1
ATOM 1458 N N . ILE B 1 10 ? 8.688 12.047 -5.562 1 97.19 10 ILE B N 1
ATOM 1459 C CA . ILE B 1 10 ? 7.492 12.812 -5.883 1 97.19 10 ILE B CA 1
ATOM 1460 C C . ILE B 1 10 ? 7.816 14.305 -5.887 1 97.19 10 ILE B C 1
ATOM 1462 O O . ILE B 1 10 ? 7.336 15.047 -6.738 1 97.19 10 ILE B O 1
ATOM 1466 N N . TRP B 1 11 ? 8.617 14.68 -4.945 1 97.31 11 TRP B N 1
ATOM 1467 C CA . TRP B 1 11 ? 9.055 16.078 -4.871 1 97.31 11 TRP B CA 1
ATOM 1468 C C . TRP B 1 11 ? 9.781 16.484 -6.148 1 97.31 11 TRP B C 1
ATOM 1470 O O . TRP B 1 11 ? 9.477 17.531 -6.73 1 97.31 11 TRP B O 1
ATOM 1480 N N . ARG B 1 12 ? 10.695 15.68 -6.625 1 96.56 12 ARG B N 1
ATOM 1481 C CA . ARG B 1 12 ? 11.453 15.953 -7.84 1 96.56 12 ARG B CA 1
ATOM 1482 C C . ARG B 1 12 ? 10.547 15.977 -9.062 1 96.56 12 ARG B C 1
ATOM 1484 O O . ARG B 1 12 ? 10.695 16.828 -9.938 1 96.56 12 ARG B O 1
ATOM 1491 N N . LEU B 1 13 ? 9.641 15.07 -9.094 1 96.88 13 LEU B N 1
ATOM 1492 C CA . LEU B 1 13 ? 8.695 15.023 -10.203 1 96.88 13 LEU B CA 1
ATOM 1493 C C . LEU B 1 13 ? 7.82 16.266 -10.219 1 96.88 13 LEU B C 1
ATOM 1495 O O . LEU B 1 13 ? 7.5 16.797 -11.289 1 96.88 13 LEU B O 1
ATOM 1499 N N . GLY B 1 14 ? 7.379 16.703 -9.031 1 97.69 14 GLY B N 1
ATOM 1500 C CA . GLY B 1 14 ? 6.613 17.938 -8.953 1 97.69 14 GLY B CA 1
ATOM 1501 C C . GLY B 1 14 ? 7.34 19.125 -9.555 1 97.69 14 GLY B C 1
ATOM 1502 O O . GLY B 1 14 ? 6.734 19.953 -10.242 1 97.69 14 GLY B O 1
ATOM 1503 N N . LYS B 1 15 ? 8.625 19.188 -9.312 1 97.88 15 LYS B N 1
ATOM 1504 C CA . LYS B 1 15 ? 9.461 20.234 -9.875 1 97.88 15 LYS B CA 1
ATOM 1505 C C . LYS B 1 15 ? 9.516 20.141 -11.398 1 97.88 15 LYS B C 1
ATOM 1507 O O . LYS B 1 15 ? 9.359 21.156 -12.094 1 97.88 15 LYS B O 1
ATOM 1512 N N . GLU B 1 16 ? 9.633 18.906 -11.922 1 97.75 16 GLU B N 1
ATOM 1513 C CA . GLU B 1 16 ? 9.828 18.688 -13.352 1 97.75 16 GLU B CA 1
ATOM 1514 C C . GLU B 1 16 ? 8.531 18.891 -14.125 1 97.75 16 GLU B C 1
ATOM 1516 O O . GLU B 1 16 ? 8.555 19.312 -15.289 1 97.75 16 GLU B O 1
ATOM 1521 N N . ILE B 1 17 ? 7.457 18.516 -13.547 1 96.88 17 ILE B N 1
ATOM 1522 C CA . ILE B 1 17 ? 6.16 18.656 -14.203 1 96.88 17 ILE B CA 1
ATOM 1523 C C . ILE B 1 17 ? 5.938 20.109 -14.594 1 96.88 17 ILE B C 1
ATOM 1525 O O . ILE B 1 17 ? 5.395 20.391 -15.664 1 96.88 17 ILE B O 1
ATOM 1529 N N . ASN B 1 18 ? 6.352 21.031 -13.711 1 96.44 18 ASN B N 1
ATOM 1530 C CA . ASN B 1 18 ? 6.332 22.453 -13.992 1 96.44 18 ASN B CA 1
ATOM 1531 C C . ASN B 1 18 ? 5.02 22.891 -14.641 1 96.44 18 ASN B C 1
ATOM 1533 O O . ASN B 1 18 ? 5.02 23.516 -15.695 1 96.44 18 ASN B O 1
ATOM 1537 N N . ASN B 1 19 ? 3.883 22.484 -14.188 1 97.94 19 ASN B N 1
ATOM 1538 C CA . ASN B 1 19 ? 2.52 22.75 -14.641 1 97.94 19 ASN B CA 1
ATOM 1539 C C . ASN B 1 19 ? 1.608 23.109 -13.469 1 97.94 19 ASN B C 1
ATOM 1541 O O . ASN B 1 19 ? 1.406 22.312 -12.562 1 97.94 19 ASN B O 1
ATOM 1545 N N . THR B 1 20 ? 1.019 24.281 -13.516 1 96.81 20 THR B N 1
ATOM 1546 C CA . THR B 1 20 ? 0.24 24.812 -12.406 1 96.81 20 THR B CA 1
ATOM 1547 C C . THR B 1 20 ? -1.066 24.047 -12.234 1 96.81 20 THR B C 1
ATOM 1549 O O . THR B 1 20 ? -1.75 24.203 -11.219 1 96.81 20 THR B O 1
ATOM 1552 N N . GLU B 1 21 ? -1.416 23.172 -13.125 1 97.5 21 GLU B N 1
ATOM 1553 C CA . GLU B 1 21 ? -2.613 22.344 -12.992 1 97.5 21 GLU B CA 1
ATOM 1554 C C . GLU B 1 21 ? -2.33 21.094 -12.172 1 97.5 21 GLU B C 1
ATOM 1556 O O . GLU B 1 21 ? -3.254 20.359 -11.812 1 97.5 21 GLU B O 1
ATOM 1561 N N . SER B 1 22 ? -1.132 20.922 -11.844 1 97.5 22 SER B N 1
ATOM 1562 C CA . SER B 1 22 ? -0.731 19.719 -11.125 1 97.5 22 SER B CA 1
ATOM 1563 C C . SER B 1 22 ? -0.678 19.953 -9.617 1 97.5 22 SER B C 1
ATOM 1565 O O . SER B 1 22 ? -0.063 20.922 -9.164 1 97.5 22 SER B O 1
ATOM 1567 N N . ILE B 1 23 ? -1.316 19.062 -8.953 1 96.5 23 ILE B N 1
ATOM 1568 C CA . ILE B 1 23 ? -1.257 19.141 -7.5 1 96.5 23 ILE B CA 1
ATOM 1569 C C . ILE B 1 23 ? 0.183 18.938 -7.031 1 96.5 23 ILE B C 1
ATOM 1571 O O . ILE B 1 23 ? 0.603 19.531 -6.031 1 96.5 23 ILE B O 1
ATOM 1575 N N . TYR B 1 24 ? 0.965 18.203 -7.758 1 98.06 24 TYR B N 1
ATOM 1576 C CA . TYR B 1 24 ? 2.324 17.891 -7.328 1 98.06 24 TYR B CA 1
ATOM 1577 C C . TYR B 1 24 ? 3.26 19.078 -7.586 1 98.06 24 TYR B C 1
ATOM 1579 O O . TYR B 1 24 ? 4.266 19.234 -6.895 1 98.06 24 TYR B O 1
ATOM 1587 N N . TYR B 1 25 ? 2.967 19.875 -8.625 1 98.25 25 TYR B N 1
ATOM 1588 C CA . TYR B 1 25 ? 3.689 21.125 -8.805 1 98.25 25 TYR B CA 1
ATOM 1589 C C . TYR B 1 25 ? 3.529 22.031 -7.59 1 98.25 25 TYR B C 1
ATOM 1591 O O . TYR B 1 25 ? 4.512 22.578 -7.078 1 98.25 25 TYR B O 1
ATOM 1599 N N . TRP B 1 26 ? 2.307 22.141 -7.062 1 96.94 26 TRP B N 1
ATOM 1600 C CA . TRP B 1 26 ? 2.031 23.016 -5.934 1 96.94 26 TRP B CA 1
ATOM 1601 C C . TRP B 1 26 ? 2.619 22.453 -4.645 1 96.94 26 TRP B C 1
ATOM 1603 O O . TRP B 1 26 ? 3.051 23.203 -3.768 1 96.94 26 TRP B O 1
ATOM 1613 N N . ALA B 1 27 ? 2.574 21.125 -4.551 1 97.88 27 ALA B N 1
ATOM 1614 C CA . ALA B 1 27 ? 3.227 20.516 -3.396 1 97.88 27 ALA B CA 1
ATOM 1615 C C . ALA B 1 27 ? 4.715 20.844 -3.369 1 97.88 27 ALA B C 1
ATOM 1617 O O . ALA B 1 27 ? 5.262 21.203 -2.32 1 97.88 27 ALA B O 1
ATOM 1618 N N . TYR B 1 28 ? 5.363 20.781 -4.539 1 97.88 28 TYR B N 1
ATOM 1619 C CA . TYR B 1 28 ? 6.777 21.109 -4.672 1 97.88 28 TYR B CA 1
ATOM 1620 C C . TYR B 1 28 ? 7.02 22.578 -4.332 1 97.88 28 TYR B C 1
ATOM 1622 O O . TYR B 1 28 ? 7.867 22.891 -3.496 1 97.88 28 TYR B O 1
ATOM 1630 N N . LYS B 1 29 ? 6.234 23.453 -4.883 1 97.25 29 LYS B N 1
ATOM 1631 C CA . LYS B 1 29 ? 6.402 24.891 -4.734 1 97.25 29 LYS B CA 1
ATOM 1632 C C . LYS B 1 29 ? 6.215 25.328 -3.281 1 97.25 29 LYS B C 1
ATOM 1634 O O . LYS B 1 29 ? 6.902 26.219 -2.803 1 97.25 29 LYS B O 1
ATOM 1639 N N . ASN B 1 30 ? 5.285 24.672 -2.562 1 96 30 ASN B N 1
ATOM 1640 C CA . ASN B 1 30 ? 4.941 25.078 -1.204 1 96 30 ASN B CA 1
ATOM 1641 C C . ASN B 1 30 ? 5.605 24.188 -0.164 1 96 30 ASN B C 1
ATOM 1643 O O . ASN B 1 30 ? 5.266 24.25 1.02 1 96 30 ASN B O 1
ATOM 1647 N N . LYS B 1 31 ? 6.473 23.297 -0.607 1 96.19 31 LYS B N 1
ATOM 1648 C CA . LYS B 1 31 ? 7.262 22.438 0.263 1 96.19 31 LYS B CA 1
ATOM 1649 C C . LYS B 1 31 ? 6.359 21.562 1.134 1 96.19 31 LYS B C 1
ATOM 1651 O O . LYS B 1 31 ? 6.578 21.438 2.342 1 96.19 31 LYS B O 1
ATOM 1656 N N . ILE B 1 32 ? 5.25 21.062 0.538 1 96.44 32 ILE B N 1
ATOM 1657 C CA . ILE B 1 32 ? 4.355 20.109 1.184 1 96.44 32 ILE B CA 1
ATOM 1658 C C . ILE B 1 32 ? 4.77 18.672 0.822 1 96.44 32 ILE B C 1
ATOM 1660 O O . ILE B 1 32 ? 4.727 18.297 -0.349 1 96.44 32 ILE B O 1
ATOM 1664 N N . PRO B 1 33 ? 5.176 17.953 1.817 1 97.25 33 PRO B N 1
ATOM 1665 C CA . PRO B 1 33 ? 5.578 16.578 1.486 1 97.25 33 PRO B CA 1
ATOM 1666 C C . PRO B 1 33 ? 4.402 15.703 1.071 1 97.25 33 PRO B C 1
ATOM 1668 O O . PRO B 1 33 ? 3.303 15.844 1.614 1 97.25 33 PRO B O 1
ATOM 1671 N N . VAL B 1 34 ? 4.652 14.875 0.095 1 97.62 34 VAL B N 1
ATOM 1672 C CA . VAL B 1 34 ? 3.691 13.875 -0.355 1 97.62 34 VAL B CA 1
ATOM 1673 C C . VAL B 1 34 ? 4.273 12.477 -0.154 1 97.62 34 VAL B C 1
ATOM 1675 O O . VAL B 1 34 ? 5.348 12.164 -0.668 1 97.62 34 VAL B O 1
ATOM 1678 N N . PHE B 1 35 ? 3.557 11.688 0.616 1 96.69 35 PHE B N 1
ATOM 1679 C CA . PHE B 1 35 ? 4 10.32 0.891 1 96.69 35 PHE B CA 1
ATOM 1680 C C . PHE B 1 35 ? 3.172 9.312 0.105 1 96.69 35 PHE B C 1
ATOM 1682 O O . PHE B 1 35 ? 1.991 9.547 -0.162 1 96.69 35 PHE B O 1
ATOM 1689 N N . SER B 1 36 ? 3.756 8.266 -0.311 1 95.38 36 SER B N 1
ATOM 1690 C CA . SER B 1 36 ? 3.113 7.16 -1.016 1 95.38 36 SER B CA 1
ATOM 1691 C C . SER B 1 36 ? 3.736 5.824 -0.63 1 95.38 36 SER B C 1
ATOM 1693 O O . SER B 1 36 ? 4.637 5.332 -1.314 1 95.38 36 SER B O 1
ATOM 1695 N N . PRO B 1 37 ? 3.217 5.207 0.415 1 92.75 37 PRO B N 1
ATOM 1696 C CA . PRO B 1 37 ? 3.816 3.965 0.91 1 92.75 37 PRO B CA 1
ATOM 1697 C C . PRO B 1 37 ? 3.725 2.82 -0.099 1 92.75 37 PRO B C 1
ATOM 1699 O O . PRO B 1 37 ? 4.426 1.815 0.037 1 92.75 37 PRO B O 1
ATOM 1702 N N . ALA B 1 38 ? 2.887 2.895 -1.038 1 94.31 38 ALA B N 1
ATOM 1703 C CA . ALA B 1 38 ? 2.754 1.896 -2.098 1 94.31 38 ALA B CA 1
ATOM 1704 C C . ALA B 1 38 ? 2.922 2.533 -3.475 1 94.31 38 ALA B C 1
ATOM 1706 O O . ALA B 1 38 ? 2.104 2.314 -4.371 1 94.31 38 ALA B O 1
ATOM 1707 N N . ILE B 1 39 ? 3.98 3.229 -3.654 1 94.38 39 ILE B N 1
ATOM 1708 C CA . ILE B 1 39 ? 4.203 4.035 -4.848 1 94.38 39 ILE B CA 1
ATOM 1709 C C . ILE B 1 39 ? 4.355 3.123 -6.066 1 94.38 39 ILE B C 1
ATOM 1711 O O . ILE B 1 39 ? 4.148 3.557 -7.203 1 94.38 39 ILE B O 1
ATOM 1715 N N . THR B 1 40 ? 4.668 1.875 -5.863 1 93.62 40 THR B N 1
ATOM 1716 C CA . THR B 1 40 ? 4.898 0.963 -6.977 1 93.62 40 THR B CA 1
ATOM 171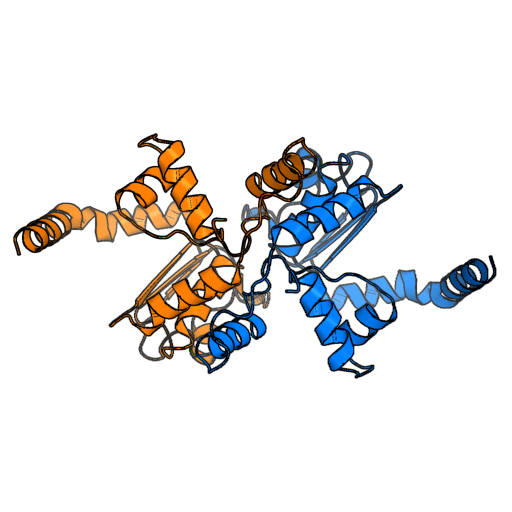7 C C . THR B 1 40 ? 3.578 0.427 -7.523 1 93.62 40 THR B C 1
ATOM 1719 O O . THR B 1 40 ? 3.545 -0.188 -8.594 1 93.62 40 THR B O 1
ATOM 1722 N N . ASP B 1 41 ? 2.537 0.663 -6.77 1 90.56 41 ASP B N 1
ATOM 1723 C CA . ASP B 1 41 ? 1.213 0.206 -7.18 1 90.56 41 ASP B CA 1
ATOM 1724 C C . ASP B 1 41 ? 0.546 1.22 -8.109 1 90.56 41 ASP B C 1
ATOM 1726 O O . ASP B 1 41 ? -0.443 1.854 -7.73 1 90.56 41 ASP B O 1
ATOM 1730 N N . GLY B 1 42 ? 1.058 1.334 -9.289 1 88.44 42 GLY B N 1
ATOM 1731 C CA . GLY B 1 42 ? 0.506 2.264 -10.266 1 88.44 42 GLY B CA 1
ATOM 1732 C C . GLY B 1 42 ? 1.403 2.465 -11.469 1 88.44 42 GLY B C 1
ATOM 1733 O O . GLY B 1 42 ? 2.367 1.723 -11.664 1 88.44 42 GLY B O 1
ATOM 1734 N N . ALA B 1 43 ? 1.064 3.473 -12.234 1 90.06 43 ALA B N 1
ATOM 1735 C CA . ALA B 1 43 ? 1.779 3.732 -13.484 1 90.06 43 ALA B CA 1
ATOM 1736 C C . ALA B 1 43 ? 3.254 4.02 -13.219 1 90.06 43 ALA B C 1
ATOM 1738 O O . ALA B 1 43 ? 4.117 3.66 -14.023 1 90.06 43 ALA B O 1
ATOM 1739 N N . LEU B 1 44 ? 3.475 4.613 -12.133 1 92.69 44 LEU B N 1
ATOM 1740 C CA . LEU B 1 44 ? 4.863 4.906 -11.797 1 92.69 44 LEU B CA 1
ATOM 1741 C C . LEU B 1 44 ? 5.645 3.623 -11.547 1 92.69 44 LEU B C 1
ATOM 1743 O O . LEU B 1 44 ? 6.828 3.537 -11.883 1 92.69 44 LEU B O 1
ATOM 1747 N N . GLY B 1 45 ? 4.984 2.678 -10.875 1 92.5 45 GLY B N 1
ATOM 1748 C CA . GLY B 1 45 ? 5.613 1.378 -10.711 1 92.5 45 GLY B CA 1
ATOM 1749 C C . GLY B 1 45 ? 5.969 0.716 -12.023 1 92.5 45 GLY B C 1
ATOM 1750 O O . GLY B 1 45 ? 7.059 0.159 -12.172 1 92.5 45 GLY B O 1
ATOM 1751 N N . ASP B 1 46 ? 5.094 0.849 -12.984 1 91.38 46 ASP B N 1
ATOM 1752 C CA . ASP B 1 46 ? 5.352 0.294 -14.305 1 91.38 46 ASP B CA 1
ATOM 1753 C C . ASP B 1 46 ? 6.566 0.952 -14.953 1 91.38 46 ASP B C 1
ATOM 1755 O O . ASP B 1 46 ? 7.414 0.269 -15.531 1 91.38 46 ASP B O 1
ATOM 1759 N N . VAL B 1 47 ? 6.586 2.211 -14.844 1 91.12 47 VAL B N 1
ATOM 1760 C CA . VAL B 1 47 ? 7.684 2.975 -15.43 1 91.12 47 VAL B CA 1
ATOM 1761 C C . VAL B 1 47 ? 9 2.572 -14.773 1 91.12 47 VAL B C 1
ATOM 1763 O O . VAL B 1 47 ? 10.016 2.412 -15.453 1 91.12 47 VAL B O 1
ATOM 1766 N N . MET B 1 48 ? 8.984 2.42 -13.516 1 91.25 48 MET B N 1
ATOM 1767 C CA . MET B 1 48 ? 10.188 2.02 -12.797 1 91.25 48 MET B CA 1
ATOM 1768 C C . MET B 1 48 ? 10.648 0.63 -13.234 1 91.25 48 MET B C 1
ATOM 1770 O O . MET B 1 48 ? 11.844 0.385 -13.383 1 91.25 48 MET B O 1
ATOM 1774 N N . TYR B 1 49 ? 9.695 -0.22 -13.383 1 90.62 49 TYR B N 1
ATOM 1775 C CA . TYR B 1 49 ? 10.008 -1.569 -13.836 1 90.62 49 TYR B CA 1
ATOM 1776 C C . TYR B 1 49 ? 10.688 -1.542 -15.195 1 90.62 49 TYR B C 1
ATOM 1778 O O . TYR B 1 49 ? 11.727 -2.176 -15.391 1 90.62 49 TYR B O 1
ATOM 1786 N N . TYR B 1 50 ? 10.133 -0.75 -16.125 1 88.19 50 TYR B N 1
ATOM 1787 C CA . TYR B 1 50 ? 10.688 -0.662 -17.469 1 88.19 50 TYR B CA 1
ATOM 1788 C C . TYR B 1 50 ? 12.039 0.034 -17.453 1 88.19 50 TYR B C 1
ATOM 1790 O O . TYR B 1 50 ? 12.93 -0.315 -18.234 1 88.19 50 TYR B O 1
ATOM 1798 N N . HIS B 1 51 ? 12.156 0.978 -16.641 1 87.06 51 HIS B N 1
ATOM 1799 C CA . HIS B 1 51 ? 13.422 1.689 -16.516 1 87.06 51 HIS B CA 1
ATOM 1800 C C . HIS B 1 51 ? 14.539 0.75 -16.078 1 87.06 51 HIS B C 1
ATOM 1802 O O . HIS B 1 51 ? 15.672 0.858 -16.547 1 87.06 51 HIS B O 1
ATOM 1808 N N . ARG B 1 52 ? 14.242 -0.086 -15.188 1 83.62 52 ARG B N 1
ATOM 1809 C CA . ARG B 1 52 ? 15.242 -1.012 -14.656 1 83.62 52 ARG B CA 1
ATOM 1810 C C . ARG B 1 52 ? 15.711 -1.988 -15.734 1 83.62 52 ARG B C 1
ATOM 1812 O O . ARG B 1 52 ? 16.859 -2.439 -15.711 1 83.62 52 ARG B O 1
ATOM 1819 N N . HIS B 1 53 ? 14.922 -2.449 -16.578 1 78.38 53 HIS B N 1
ATOM 1820 C CA . HIS B 1 53 ? 15.289 -3.361 -17.656 1 78.38 53 HIS B CA 1
ATOM 1821 C C . HIS B 1 53 ? 15.992 -2.619 -18.781 1 78.38 53 HIS B C 1
ATOM 1823 O O . HIS B 1 53 ? 16.672 -3.234 -19.594 1 78.38 53 HIS B O 1
ATOM 1829 N N . GLY B 1 54 ? 15.82 -1.394 -18.75 1 72.25 54 GLY B N 1
ATOM 1830 C CA . GLY B 1 54 ? 16.516 -0.642 -19.797 1 72.25 54 GLY B CA 1
ATOM 1831 C C . GLY B 1 54 ? 17.969 -0.365 -19.469 1 72.25 54 GLY B C 1
ATOM 1832 O O . GLY B 1 54 ? 18.516 -0.957 -18.547 1 72.25 54 GLY B O 1
ATOM 1833 N N . ARG B 1 55 ? 18.688 0.419 -20.172 1 62.16 55 ARG B N 1
ATOM 1834 C CA . ARG B 1 55 ? 20.109 0.741 -20.156 1 62.16 55 ARG B CA 1
ATOM 1835 C C . ARG B 1 55 ? 20.547 1.222 -18.766 1 62.16 55 ARG B C 1
ATOM 1837 O O . ARG B 1 55 ? 21.734 1.243 -18.453 1 62.16 55 ARG B O 1
ATOM 1844 N N . HIS B 1 56 ? 19.625 1.693 -18 1 59.22 56 HIS B N 1
ATOM 1845 C CA . HIS B 1 56 ? 20.031 2.369 -16.766 1 59.22 56 HIS B CA 1
ATOM 1846 C C . HIS B 1 56 ? 20.125 1.385 -15.609 1 59.22 56 HIS B C 1
ATOM 1848 O O . HIS B 1 56 ? 20.625 1.731 -14.539 1 59.22 56 HIS B O 1
ATOM 1854 N N . GLY B 1 57 ? 19.922 0.11 -15.836 1 62.34 57 GLY B N 1
ATOM 1855 C CA . GLY B 1 57 ? 20.094 -0.961 -14.867 1 62.34 57 GLY B CA 1
ATOM 1856 C C . GLY B 1 57 ? 19.391 -0.692 -13.547 1 62.34 57 GLY B C 1
ATOM 1857 O O . GLY B 1 57 ? 18.266 -0.16 -13.531 1 62.34 57 GLY B O 1
ATOM 1858 N N . ASP B 1 58 ? 19.984 -1.032 -12.383 1 66.12 58 ASP B N 1
ATOM 1859 C CA . ASP B 1 58 ? 19.562 -1.032 -10.984 1 66.12 58 ASP B CA 1
ATOM 1860 C C . ASP B 1 58 ? 19.859 0.31 -10.32 1 66.12 58 ASP B C 1
ATOM 1862 O O . ASP B 1 58 ? 20.203 0.36 -9.133 1 66.12 58 ASP B O 1
ATOM 1866 N N . SER B 1 59 ? 19.562 1.326 -11.133 1 75.75 59 SER B N 1
ATOM 1867 C CA . SER B 1 59 ? 20.062 2.615 -10.656 1 75.75 59 SER B CA 1
ATOM 1868 C C . SER B 1 59 ? 19.047 3.281 -9.727 1 75.75 59 SER B C 1
ATOM 1870 O O . SER B 1 59 ? 19.422 4.059 -8.844 1 75.75 59 SER B O 1
ATOM 1872 N N . VAL B 1 60 ? 17.812 2.883 -9.859 1 84.75 60 VAL B N 1
ATOM 1873 C CA . VAL B 1 60 ? 16.828 3.582 -9.039 1 84.75 60 VAL B CA 1
ATOM 1874 C C . VAL B 1 60 ? 16.391 2.691 -7.879 1 84.75 60 VAL B C 1
ATOM 1876 O O . VAL B 1 60 ? 15.875 1.589 -8.094 1 84.75 60 VAL B O 1
ATOM 1879 N N . ARG B 1 61 ? 16.703 3.162 -6.711 1 89.5 61 ARG B N 1
ATOM 1880 C CA . ARG B 1 61 ? 16.297 2.531 -5.461 1 89.5 61 ARG B CA 1
ATOM 1881 C C . ARG B 1 61 ? 15.477 3.492 -4.605 1 89.5 61 ARG B C 1
ATOM 1883 O O . ARG B 1 61 ? 15.789 4.684 -4.523 1 89.5 61 ARG B O 1
ATOM 1890 N N . LEU B 1 62 ? 14.406 2.928 -4.039 1 93.88 62 LEU B N 1
ATOM 1891 C CA . LEU B 1 62 ? 13.562 3.766 -3.193 1 93.88 62 LEU B CA 1
ATOM 1892 C C . LEU B 1 62 ? 13.445 3.178 -1.791 1 93.88 62 LEU B C 1
ATOM 1894 O O . LEU B 1 62 ? 12.898 2.088 -1.613 1 93.88 62 LEU B O 1
ATOM 1898 N N . ASP B 1 63 ? 13.953 3.945 -0.878 1 93.44 63 ASP B N 1
ATOM 1899 C CA . ASP B 1 63 ? 13.844 3.557 0.525 1 93.44 63 ASP B CA 1
ATOM 1900 C C . ASP B 1 63 ? 12.492 3.971 1.104 1 93.44 63 ASP B C 1
ATOM 1902 O O . ASP B 1 63 ? 12.172 5.16 1.163 1 93.44 63 ASP B O 1
ATOM 1906 N N . ILE B 1 64 ? 11.781 3.035 1.649 1 94 64 ILE B N 1
ATOM 1907 C CA . ILE B 1 64 ? 10.438 3.352 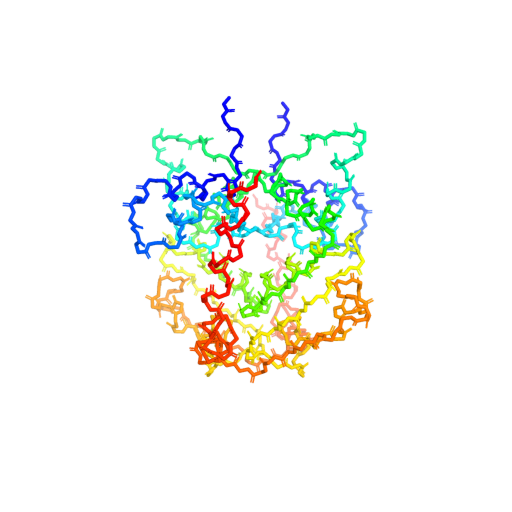2.115 1 94 64 ILE B CA 1
ATOM 1908 C C . ILE B 1 64 ? 10.461 3.617 3.619 1 94 64 ILE B C 1
ATOM 1910 O O . ILE B 1 64 ? 9.523 4.188 4.168 1 94 64 ILE B O 1
ATOM 1914 N N . VAL B 1 65 ? 11.523 3.225 4.309 1 93.44 65 VAL B N 1
ATOM 1915 C CA . VAL B 1 65 ? 11.594 3.342 5.762 1 93.44 65 VAL B CA 1
ATOM 1916 C C . VAL B 1 65 ? 11.844 4.797 6.148 1 93.44 65 VAL B C 1
ATOM 1918 O O . VAL B 1 65 ? 11.328 5.273 7.16 1 93.44 65 VAL B O 1
ATOM 1921 N N . GLU B 1 66 ? 12.664 5.398 5.352 1 92.88 66 GLU B N 1
ATOM 1922 C CA . GLU B 1 66 ? 12.945 6.805 5.621 1 92.88 66 GLU B CA 1
ATOM 1923 C C . GLU B 1 66 ? 11.672 7.645 5.59 1 92.88 66 GLU B C 1
ATOM 1925 O O . GLU B 1 66 ? 11.484 8.531 6.426 1 92.88 66 GLU B O 1
ATOM 1930 N N . ASP B 1 67 ? 10.797 7.43 4.664 1 95.19 67 ASP B N 1
ATOM 1931 C CA . ASP B 1 67 ? 9.531 8.148 4.566 1 95.19 67 ASP B CA 1
ATOM 1932 C C . ASP B 1 67 ? 8.633 7.844 5.762 1 95.19 67 ASP B C 1
ATOM 1934 O O . ASP B 1 67 ? 7.887 8.711 6.227 1 95.19 67 ASP B O 1
ATOM 1938 N N . LEU B 1 68 ? 8.688 6.605 6.172 1 94.56 68 LEU B N 1
ATOM 1939 C CA . LEU B 1 68 ? 7.934 6.219 7.359 1 94.56 68 LEU B CA 1
ATOM 1940 C C . LEU B 1 68 ? 8.359 7.047 8.57 1 94.56 68 LEU B C 1
ATOM 1942 O O . LEU B 1 68 ? 7.508 7.531 9.32 1 94.56 68 LEU B O 1
ATOM 1946 N N . GLN B 1 69 ? 9.609 7.156 8.703 1 93.25 69 GLN B N 1
ATOM 1947 C CA . GLN B 1 69 ? 10.125 7.961 9.805 1 93.25 69 GLN B CA 1
ATOM 1948 C C . GLN B 1 69 ? 9.648 9.406 9.695 1 93.25 69 GLN B C 1
ATOM 1950 O O . GLN B 1 69 ? 9.25 10.016 10.695 1 93.25 69 GLN B O 1
ATOM 1955 N N . LEU B 1 70 ? 9.711 9.922 8.539 1 94.19 70 LEU B N 1
ATOM 1956 C CA . LEU B 1 70 ? 9.375 11.328 8.32 1 94.19 70 LEU B CA 1
ATOM 1957 C C . LEU B 1 70 ? 7.906 11.594 8.648 1 94.19 70 LEU B C 1
ATOM 1959 O O . LEU B 1 70 ? 7.59 12.562 9.344 1 94.19 70 LEU B O 1
ATOM 1963 N N . ILE B 1 71 ? 7.027 10.781 8.18 1 95.25 71 ILE B N 1
ATOM 1964 C CA . ILE B 1 71 ? 5.605 11.016 8.414 1 95.25 71 ILE B CA 1
ATOM 1965 C C . ILE B 1 71 ? 5.289 10.852 9.898 1 95.25 71 ILE B C 1
ATOM 1967 O O . ILE B 1 71 ? 4.5 11.617 10.461 1 95.25 71 ILE B O 1
ATOM 1971 N N . ASN B 1 72 ? 5.863 9.828 10.516 1 95.12 72 ASN B N 1
ATOM 1972 C CA . ASN B 1 72 ? 5.641 9.625 11.945 1 95.12 72 ASN B CA 1
ATOM 1973 C C . ASN B 1 72 ? 6.184 10.789 12.766 1 95.12 72 ASN B C 1
ATOM 1975 O O . ASN B 1 72 ? 5.527 11.258 13.695 1 95.12 72 ASN B O 1
ATOM 1979 N N . ASP B 1 73 ? 7.34 11.242 12.414 1 95.31 73 ASP B N 1
ATOM 1980 C CA . ASP B 1 73 ? 7.938 12.375 13.109 1 95.31 73 ASP B CA 1
ATOM 1981 C C . ASP B 1 73 ? 7.07 13.625 12.977 1 95.31 73 ASP B C 1
ATOM 1983 O O . ASP B 1 73 ? 6.922 14.391 13.93 1 95.31 73 ASP B O 1
ATOM 1987 N N . MET B 1 74 ? 6.527 13.867 11.828 1 95.81 74 MET B N 1
ATOM 1988 C CA . MET B 1 74 ? 5.652 15.016 11.602 1 95.81 74 MET B CA 1
ATOM 1989 C C . MET B 1 74 ? 4.465 14.992 12.555 1 95.81 74 MET B C 1
ATOM 1991 O O . MET B 1 74 ? 4.07 16.031 13.094 1 95.81 74 MET B O 1
ATOM 1995 N N . ALA B 1 75 ? 3.896 13.805 12.734 1 95.88 75 ALA B N 1
ATOM 1996 C CA . ALA B 1 75 ? 2.766 13.672 13.648 1 95.88 75 ALA B CA 1
ATOM 1997 C C . ALA B 1 75 ? 3.209 13.852 15.102 1 95.88 75 ALA B C 1
ATOM 1999 O O . ALA B 1 75 ? 2.643 14.672 15.828 1 95.88 75 ALA B O 1
ATOM 2000 N N . VAL B 1 76 ? 4.301 13.156 15.484 1 94.69 76 VAL B N 1
ATOM 2001 C CA . VAL B 1 76 ? 4.746 13.078 16.875 1 94.69 76 VAL B CA 1
ATOM 2002 C C . VAL B 1 76 ? 5.176 14.461 17.359 1 94.69 76 VAL B C 1
ATOM 2004 O O . VAL B 1 76 ? 4.93 14.828 18.516 1 94.69 76 VAL B O 1
ATOM 2007 N N . PHE B 1 77 ? 5.727 15.234 16.484 1 95.75 77 PHE B N 1
ATOM 2008 C CA . PHE B 1 77 ? 6.309 16.5 16.906 1 95.75 77 PHE B CA 1
ATOM 2009 C C . PHE B 1 77 ? 5.336 17.656 16.672 1 95.75 77 PHE B C 1
ATOM 2011 O O . PHE B 1 77 ? 5.676 18.812 16.906 1 95.75 77 PHE B O 1
ATOM 2018 N N . SER B 1 78 ? 4.16 17.391 16.266 1 96.25 78 SER B N 1
ATOM 2019 C CA . SER B 1 78 ? 3.129 18.406 16.078 1 96.25 78 SER B CA 1
ATOM 2020 C C . SER B 1 78 ? 2.393 18.688 17.375 1 96.25 78 SER B C 1
ATOM 2022 O O . SER B 1 78 ? 2.184 17.781 18.188 1 96.25 78 SER B O 1
ATOM 2024 N N . ILE B 1 79 ? 2.035 19.953 17.547 1 95.94 79 ILE B N 1
ATOM 2025 C CA . ILE B 1 79 ? 1.219 20.328 18.703 1 95.94 79 ILE B CA 1
ATOM 2026 C C . ILE B 1 79 ? -0.169 19.703 18.578 1 95.94 79 ILE B C 1
ATOM 2028 O O . ILE B 1 79 ? -0.669 19.094 19.516 1 95.94 79 ILE B O 1
ATOM 2032 N N . ASN B 1 80 ? -0.74 19.797 17.5 1 96.81 80 ASN B N 1
ATOM 2033 C CA . ASN B 1 80 ? -2.006 19.172 17.125 1 96.81 80 ASN B CA 1
ATOM 2034 C C . ASN B 1 80 ? -1.954 18.609 15.719 1 96.81 80 ASN B C 1
ATOM 2036 O O . ASN B 1 80 ? -1.207 19.094 14.867 1 96.81 80 ASN B O 1
ATOM 2040 N N . THR B 1 81 ? -2.738 17.562 15.547 1 97.38 81 THR B N 1
ATOM 2041 C CA . THR B 1 81 ? -2.863 17.016 14.203 1 97.38 81 THR B CA 1
ATOM 2042 C C . THR B 1 81 ? -4.328 16.938 13.781 1 97.38 81 THR B C 1
ATOM 2044 O O . THR B 1 81 ? -5.203 16.656 14.602 1 97.38 81 THR B O 1
ATOM 2047 N N . GLY B 1 82 ? -4.641 17.375 12.586 1 96.81 82 GLY B N 1
ATOM 2048 C CA . GLY B 1 82 ? -5.914 17.203 11.898 1 96.81 82 GLY B CA 1
ATOM 2049 C C . GLY B 1 82 ? -5.828 16.234 10.734 1 96.81 82 GLY B C 1
ATOM 2050 O O . GLY B 1 82 ? -4.867 16.266 9.969 1 96.81 82 GLY B O 1
ATOM 2051 N N . VAL B 1 83 ? -6.84 15.344 10.711 1 97.25 83 VAL B N 1
ATOM 2052 C CA . VAL B 1 83 ? -6.805 14.297 9.695 1 97.25 83 VAL B CA 1
ATOM 2053 C C . VAL B 1 83 ? -8.07 14.367 8.844 1 97.25 83 VAL B C 1
ATOM 2055 O O . VAL B 1 83 ? -9.18 14.406 9.367 1 97.25 83 VAL B O 1
ATOM 2058 N N . LEU B 1 84 ? -7.934 14.484 7.574 1 96.25 84 LEU B N 1
ATOM 2059 C CA . LEU B 1 84 ? -8.984 14.328 6.578 1 96.25 84 LEU B CA 1
ATOM 2060 C C . LEU B 1 84 ? -8.672 13.18 5.629 1 96.25 84 LEU B C 1
ATOM 2062 O O . LEU B 1 84 ? -7.672 13.219 4.906 1 96.25 84 LEU B O 1
ATOM 2066 N N . ILE B 1 85 ? -9.484 12.172 5.66 1 96.38 85 ILE B N 1
ATOM 2067 C CA . ILE B 1 85 ? -9.234 10.992 4.84 1 96.38 85 ILE B CA 1
ATOM 2068 C C . ILE B 1 85 ? -10.32 10.867 3.771 1 96.38 85 ILE B C 1
ATOM 2070 O O . ILE B 1 85 ? -11.508 10.773 4.09 1 96.38 85 ILE B O 1
ATOM 2074 N N . LEU B 1 86 ? -9.922 10.938 2.527 1 95.31 86 LEU B N 1
ATOM 2075 C CA . LEU B 1 86 ? -10.797 10.656 1.392 1 95.31 86 LEU B CA 1
ATOM 2076 C C . LEU B 1 86 ? -10.578 9.242 0.871 1 95.31 86 LEU B C 1
ATOM 2078 O O . LEU B 1 86 ? -9.539 8.945 0.284 1 95.31 86 LEU B O 1
ATOM 2082 N N . GLY B 1 87 ? -11.555 8.367 1.106 1 91.25 87 GLY B N 1
ATOM 2083 C CA . GLY B 1 87 ? -11.391 6.957 0.812 1 91.25 87 GLY B CA 1
ATOM 2084 C C . GLY B 1 87 ? -10.953 6.145 2.016 1 91.25 87 GLY B C 1
ATOM 2085 O O . GLY B 1 87 ? -11.281 6.484 3.154 1 91.25 87 GLY B O 1
ATOM 2086 N N . ALA B 1 88 ? -10.43 4.977 1.735 1 90.12 88 ALA B N 1
ATOM 2087 C CA . ALA B 1 88 ? -10.047 4.047 2.795 1 90.12 88 ALA B CA 1
ATOM 2088 C C . ALA B 1 88 ? -8.789 3.268 2.412 1 90.12 88 ALA B C 1
ATOM 2090 O O . ALA B 1 88 ? -7.902 3.799 1.74 1 90.12 88 ALA B O 1
ATOM 2091 N N . GLY B 1 89 ? -8.656 2.092 2.98 1 87.94 89 GLY B N 1
ATOM 2092 C CA . GLY B 1 89 ? -7.516 1.259 2.625 1 87.94 89 GLY B CA 1
ATOM 2093 C C . GLY B 1 89 ? -6.203 1.765 3.195 1 87.94 89 GLY B C 1
ATOM 2094 O O . GLY B 1 89 ? -6.141 2.164 4.359 1 87.94 89 GLY B O 1
ATOM 2095 N N . LEU B 1 90 ? -5.23 1.757 2.383 1 90.19 90 LEU B N 1
ATOM 2096 C CA . LEU B 1 90 ? -3.865 2.043 2.809 1 90.19 90 LEU B CA 1
ATOM 2097 C C . LEU B 1 90 ? -3.738 3.48 3.301 1 90.19 90 LEU B C 1
ATOM 2099 O O . LEU B 1 90 ? -3.086 3.736 4.316 1 90.19 90 LEU B O 1
ATOM 2103 N N . VAL B 1 91 ? -4.391 4.379 2.662 1 91.38 91 VAL B N 1
ATOM 2104 C CA . VAL B 1 91 ? -4.246 5.789 3.016 1 91.38 91 VAL B CA 1
ATOM 2105 C C . VAL B 1 91 ? -4.844 6.039 4.398 1 91.38 91 VAL B C 1
ATOM 2107 O O . VAL B 1 91 ? -4.258 6.746 5.215 1 91.38 91 VAL B O 1
ATOM 2110 N N . LYS B 1 92 ? -6.012 5.418 4.633 1 93.94 92 LYS B N 1
ATOM 2111 C CA . LYS B 1 92 ? -6.648 5.547 5.938 1 93.94 92 LYS B CA 1
ATOM 2112 C C . LYS B 1 92 ? -5.77 4.961 7.039 1 93.94 92 LYS B C 1
ATOM 2114 O O . LYS B 1 92 ? -5.484 5.629 8.039 1 93.94 92 LYS B O 1
ATOM 2119 N N . HIS B 1 93 ? -5.332 3.803 6.82 1 93.75 93 HIS B N 1
ATOM 2120 C CA . HIS B 1 93 ? -4.578 3.117 7.863 1 93.75 93 HIS B CA 1
ATOM 2121 C C . HIS B 1 93 ? -3.24 3.801 8.117 1 93.75 93 HIS B C 1
ATOM 2123 O O . HIS B 1 93 ? -2.863 4.027 9.273 1 93.75 93 HIS B O 1
ATOM 2129 N N . HIS B 1 94 ? -2.566 4.145 7.082 1 93.81 94 HIS B N 1
ATOM 2130 C CA . HIS B 1 94 ? -1.231 4.719 7.215 1 93.81 94 HIS B CA 1
ATOM 2131 C C . HIS B 1 94 ? -1.276 6.055 7.941 1 93.81 94 HIS B C 1
ATOM 2133 O O . HIS B 1 94 ? -0.442 6.324 8.812 1 93.81 94 HIS B O 1
ATOM 2139 N N . ILE B 1 95 ? -2.195 6.898 7.602 1 95.19 95 ILE B N 1
ATOM 2140 C CA . ILE B 1 95 ? -2.309 8.219 8.211 1 95.19 95 ILE B CA 1
ATOM 2141 C C . ILE B 1 95 ? -2.684 8.078 9.68 1 95.19 95 ILE B C 1
ATOM 2143 O O . ILE B 1 95 ? -2.113 8.758 10.539 1 95.19 95 ILE B O 1
ATOM 2147 N N . LEU B 1 96 ? -3.654 7.219 9.945 1 96.56 96 LEU B N 1
ATOM 2148 C CA . LEU B 1 96 ? -4.07 7.008 11.328 1 96.56 96 LEU B CA 1
ATOM 2149 C C . LEU B 1 96 ? -2.939 6.406 12.148 1 96.56 96 LEU B C 1
ATOM 2151 O 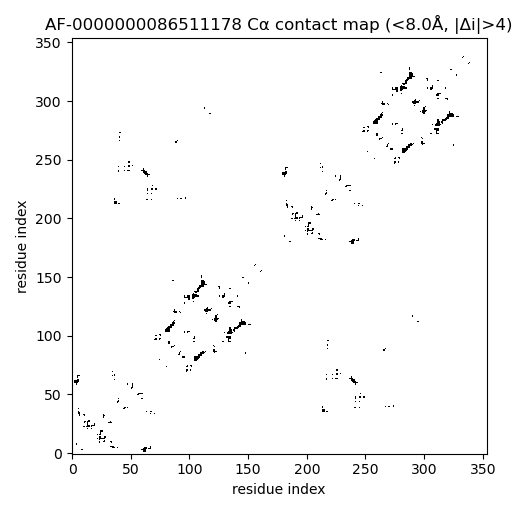O . LEU B 1 96 ? -2.691 6.84 13.281 1 96.56 96 LEU B O 1
ATOM 2155 N N . ASN B 1 97 ? -2.271 5.461 11.562 1 95.94 97 ASN B N 1
ATOM 2156 C CA . ASN B 1 97 ? -1.188 4.789 12.266 1 95.94 97 ASN B CA 1
ATOM 2157 C C . ASN B 1 97 ? -0.048 5.754 12.586 1 95.94 97 ASN B C 1
ATOM 2159 O O . ASN B 1 97 ? 0.622 5.609 13.609 1 95.94 97 ASN B O 1
ATOM 2163 N N . ALA B 1 98 ? 0.192 6.688 11.742 1 95.12 98 ALA B N 1
ATOM 2164 C CA . ALA B 1 98 ? 1.238 7.684 11.961 1 95.12 98 ALA B CA 1
ATOM 2165 C C . ALA B 1 98 ? 0.969 8.484 13.234 1 95.12 98 ALA B C 1
ATOM 2167 O O . ALA B 1 98 ? 1.887 9.078 13.805 1 95.12 98 ALA B O 1
ATOM 2168 N N . ASN B 1 99 ? -0.277 8.539 13.688 1 96.69 99 ASN B N 1
ATOM 2169 C CA . ASN B 1 99 ? -0.648 9.312 14.875 1 96.69 99 ASN B CA 1
ATOM 2170 C C . ASN B 1 99 ? -0.627 8.453 16.125 1 96.69 99 ASN B C 1
ATOM 2172 O O . ASN B 1 99 ? -0.818 8.961 17.234 1 96.69 99 ASN B O 1
ATOM 2176 N N . CYS B 1 100 ? -0.381 7.176 15.93 1 93.62 100 CYS B N 1
ATOM 2177 C CA . CYS B 1 100 ? -0.449 6.254 17.062 1 93.62 100 CYS B CA 1
ATOM 2178 C C . CYS B 1 100 ? 0.607 6.594 18.109 1 93.62 100 CYS B C 1
ATOM 2180 O O . CYS B 1 100 ? 0.332 6.555 19.297 1 93.62 100 CYS B O 1
ATOM 2182 N N . ALA B 1 101 ? 1.78 6.973 17.672 1 89.94 101 ALA B N 1
ATOM 2183 C CA . ALA B 1 101 ? 2.902 7.23 18.578 1 89.94 101 ALA B CA 1
ATOM 2184 C C . ALA B 1 101 ? 2.666 8.492 19.391 1 89.94 101 ALA B C 1
ATOM 2186 O O . ALA B 1 101 ? 3.359 8.734 20.391 1 89.94 101 ALA B O 1
ATOM 2187 N N . ARG B 1 102 ? 1.729 9.273 19.016 1 93.5 102 ARG B N 1
ATOM 2188 C CA . ARG B 1 102 ? 1.387 10.453 19.812 1 93.5 102 ARG B CA 1
ATOM 2189 C C . ARG B 1 102 ? 0.03 10.289 20.484 1 93.5 102 ARG B C 1
ATOM 2191 O O . ARG B 1 102 ? -0.61 11.273 20.859 1 93.5 102 ARG B O 1
ATOM 2198 N N . GLN B 1 103 ? -0.438 9.117 20.469 1 93.62 103 GLN B N 1
ATOM 2199 C CA . GLN B 1 103 ? -1.654 8.719 21.172 1 93.62 103 GLN B CA 1
ATOM 2200 C C . GLN B 1 103 ? -2.898 9.219 20.438 1 93.62 103 GLN B C 1
ATOM 2202 O O . GLN B 1 103 ? -3.9 9.555 21.078 1 93.62 103 GLN B O 1
ATOM 2207 N N . GLY B 1 104 ? -2.805 9.461 19.219 1 97.5 104 GLY B N 1
ATOM 2208 C CA . GLY B 1 104 ? -3.98 9.695 18.406 1 97.5 104 GLY B CA 1
ATOM 2209 C C . GLY B 1 104 ? -4.059 11.109 17.844 1 97.5 104 GLY B C 1
ATOM 2210 O O . GLY B 1 104 ? -3.422 12.016 18.375 1 97.5 104 GLY B O 1
ATOM 2211 N N . SER B 1 105 ? -4.824 11.297 16.828 1 98.38 105 SER B N 1
ATOM 2212 C CA . SER B 1 105 ? -5.051 12.602 16.203 1 98.38 105 SER B CA 1
ATOM 2213 C C . SER B 1 105 ? -6.055 13.43 17 1 98.38 105 SER B C 1
ATOM 2215 O O . SER B 1 105 ? -6.887 12.883 17.719 1 98.38 105 SER B O 1
ATOM 2217 N N . ASP B 1 106 ? -6.039 14.75 16.844 1 98.12 106 ASP B N 1
ATOM 2218 C CA . ASP B 1 106 ? -6.895 15.688 17.562 1 98.12 106 ASP B CA 1
ATOM 2219 C C . ASP B 1 106 ? -8.211 15.914 16.828 1 98.12 106 ASP B C 1
ATOM 2221 O O . ASP B 1 106 ? -9.234 16.203 17.453 1 98.12 106 ASP B O 1
ATOM 2225 N N . TYR B 1 107 ? -8.219 15.883 15.57 1 97.25 107 TYR B N 1
ATOM 2226 C CA . TYR B 1 107 ? -9.375 16.062 14.703 1 97.25 107 TYR B CA 1
ATOM 2227 C C . TYR B 1 107 ? -9.352 15.086 13.539 1 97.25 107 TYR B C 1
ATOM 2229 O O . TYR B 1 107 ? -8.32 14.898 12.898 1 97.25 107 TYR B O 1
ATOM 2237 N N . THR B 1 108 ? -10.469 14.367 13.328 1 98.06 108 THR B N 1
ATOM 2238 C CA . THR B 1 108 ? -10.453 13.344 12.297 1 98.06 108 THR B CA 1
ATOM 2239 C C . THR B 1 108 ? -11.797 13.273 11.578 1 98.06 108 THR B C 1
ATOM 2241 O O . THR B 1 108 ? -12.844 13.188 12.227 1 98.06 108 THR B O 1
ATOM 2244 N N . VAL B 1 109 ? -11.773 13.359 10.289 1 96.44 109 VAL B N 1
ATOM 2245 C CA . VAL B 1 109 ? -12.93 13.141 9.43 1 96.44 109 VAL B CA 1
ATOM 2246 C C . VAL B 1 109 ? -12.586 12.117 8.352 1 96.44 109 VAL B C 1
ATOM 2248 O O . VAL B 1 109 ? -11.562 12.234 7.684 1 96.44 109 VAL B O 1
ATOM 2251 N N . TYR B 1 110 ? -13.469 11.062 8.211 1 94 110 TYR B N 1
ATOM 2252 C CA . TYR B 1 110 ? -13.414 10.102 7.121 1 94 110 TYR B CA 1
ATOM 2253 C C . TYR B 1 110 ? -14.508 10.383 6.098 1 94 110 TYR B C 1
ATOM 2255 O O . TYR B 1 110 ? -15.641 10.703 6.461 1 94 110 TYR B O 1
ATOM 2263 N N . ILE B 1 111 ? -14.242 10.266 4.883 1 95.19 111 ILE B N 1
ATOM 2264 C CA . ILE B 1 111 ? -15.266 10.234 3.84 1 95.19 111 ILE B CA 1
ATOM 2265 C C . ILE B 1 111 ? -15.039 9.023 2.936 1 95.19 111 ILE B C 1
ATOM 2267 O O . ILE B 1 111 ? -14.055 8.961 2.197 1 95.19 111 ILE B O 1
ATOM 2271 N N . ASN B 1 112 ? -15.922 8.023 3.033 1 92.12 112 ASN B N 1
ATOM 2272 C CA . ASN B 1 112 ? -15.805 6.875 2.135 1 92.12 112 ASN B CA 1
ATOM 2273 C C . ASN B 1 112 ? -17.125 6.098 2.053 1 92.12 112 ASN B C 1
ATOM 2275 O O . ASN B 1 112 ? -18.047 6.367 2.809 1 92.12 112 ASN B O 1
ATOM 2279 N N . THR B 1 113 ? -17.172 5.145 1.166 1 88.62 113 THR B N 1
ATOM 2280 C CA . THR B 1 113 ? -18.406 4.41 0.896 1 88.62 113 THR B CA 1
ATOM 2281 C C . THR B 1 113 ? -18.344 3.018 1.519 1 88.62 113 THR B C 1
ATOM 2283 O O . THR B 1 113 ? -19.219 2.188 1.271 1 88.62 113 THR B O 1
ATOM 2286 N N . SER B 1 114 ? -17.297 2.738 2.264 1 87.94 114 SER B N 1
ATOM 2287 C CA . SER B 1 114 ? -17.156 1.393 2.812 1 87.94 114 SER B CA 1
ATOM 2288 C C . SER B 1 114 ? -18.062 1.196 4.027 1 87.94 114 SER B C 1
ATOM 2290 O O . SER B 1 114 ? -18.125 2.064 4.902 1 87.94 114 SER B O 1
ATOM 2292 N N . ALA B 1 115 ? -18.641 0.043 4.016 1 83.69 115 ALA B N 1
ATOM 2293 C CA . ALA B 1 115 ? -19.609 -0.219 5.082 1 83.69 115 ALA B CA 1
ATOM 2294 C C . ALA B 1 115 ? -18.938 -0.91 6.266 1 83.69 115 ALA B C 1
ATOM 2296 O O . ALA B 1 115 ? -18 -1.688 6.09 1 83.69 115 ALA B O 1
ATOM 2297 N N . ASP B 1 116 ? -19.531 -0.699 7.449 1 81.81 116 ASP B N 1
ATOM 2298 C CA . ASP B 1 116 ? -18.984 -1.249 8.688 1 81.81 116 ASP B CA 1
ATOM 2299 C C . ASP B 1 116 ? -19.328 -2.73 8.828 1 81.81 116 ASP B C 1
ATOM 2301 O O . ASP B 1 116 ? -18.625 -3.473 9.516 1 81.81 116 ASP B O 1
ATOM 2305 N N . TYR B 1 117 ? -20.266 -3.174 8.18 1 79.81 117 TYR B N 1
ATOM 2306 C CA . TYR B 1 117 ? -20.781 -4.512 8.461 1 79.81 117 TYR B CA 1
ATOM 2307 C C . TYR B 1 117 ? -19.953 -5.57 7.75 1 79.81 117 TYR B C 1
ATOM 2309 O O . TYR B 1 117 ? -20.062 -6.766 8.047 1 79.81 117 TYR B O 1
ATOM 2317 N N . ASP B 1 118 ? -19.109 -5.137 6.828 1 77.5 118 ASP B N 1
ATOM 2318 C CA . ASP B 1 118 ? -18.344 -6.16 6.121 1 77.5 118 ASP B CA 1
ATOM 2319 C C . ASP B 1 118 ? -17.078 -6.527 6.883 1 77.5 118 ASP B C 1
ATOM 2321 O O . ASP B 1 118 ? -16.312 -7.383 6.441 1 77.5 118 ASP B O 1
ATOM 2325 N N . GLY B 1 119 ? -16.797 -5.863 7.961 1 78.69 119 GLY B N 1
ATOM 2326 C CA . GLY B 1 119 ? -15.688 -6.223 8.836 1 78.69 119 GLY B CA 1
ATOM 2327 C C . GLY B 1 119 ? -14.336 -5.738 8.32 1 78.69 119 GLY B C 1
ATOM 2328 O O . GLY B 1 119 ? -13.297 -6.082 8.883 1 78.69 119 GLY B O 1
ATOM 2329 N N . SER B 1 120 ? -14.391 -5 7.293 1 82.19 120 SER B N 1
ATOM 2330 C CA . SER B 1 120 ? -13.148 -4.484 6.738 1 82.19 120 SER B CA 1
ATOM 2331 C C . SER B 1 120 ? -12.648 -3.273 7.523 1 82.19 120 SER B C 1
ATOM 2333 O O . SER B 1 120 ? -13.445 -2.557 8.133 1 82.19 120 SER B O 1
ATOM 2335 N N . ASP B 1 121 ? -11.344 -3.09 7.504 1 86.12 121 ASP B N 1
ATOM 2336 C CA . ASP B 1 121 ? -10.781 -1.877 8.094 1 86.12 121 ASP B CA 1
ATOM 2337 C C . ASP B 1 121 ? -11.305 -0.629 7.383 1 86.12 121 ASP B C 1
ATOM 2339 O O . ASP B 1 121 ? -11.516 0.409 8.016 1 86.12 121 ASP B O 1
ATOM 2343 N N . ALA B 1 122 ? -11.508 -0.724 6.07 1 87.94 122 ALA B N 1
ATOM 2344 C CA . ALA B 1 122 ? -12.023 0.393 5.281 1 87.94 122 ALA B CA 1
ATOM 2345 C C . ALA B 1 122 ? -13.383 0.856 5.805 1 87.94 122 ALA B C 1
ATOM 2347 O O . ALA B 1 122 ? -13.656 2.057 5.848 1 87.94 122 ALA B O 1
ATOM 2348 N N . GLY B 1 123 ? -14.133 -0.088 6.266 1 88.31 123 GLY B N 1
ATOM 2349 C CA . GLY B 1 123 ? -15.484 0.224 6.699 1 88.31 123 GLY B CA 1
ATOM 2350 C C . GLY B 1 123 ? -15.578 0.537 8.18 1 88.31 123 GLY B C 1
ATOM 2351 O O . GLY B 1 123 ? -16.609 1.021 8.656 1 88.31 123 GLY B O 1
ATOM 2352 N N . ALA B 1 124 ? -14.523 0.368 8.891 1 91.81 124 ALA B N 1
ATOM 2353 C CA . ALA B 1 124 ? -14.539 0.521 10.344 1 91.81 124 ALA B CA 1
ATOM 2354 C C . ALA B 1 124 ? -14.883 1.953 10.742 1 91.81 124 ALA B C 1
ATOM 2356 O O . ALA B 1 124 ? -14.43 2.906 10.109 1 91.81 124 ALA B O 1
ATOM 2357 N N . SER B 1 125 ? -15.719 2.051 11.844 1 93.19 125 SER B N 1
ATOM 2358 C CA . SER B 1 125 ? -16.016 3.363 12.406 1 93.19 125 SER B CA 1
ATOM 2359 C C . SER B 1 125 ? -14.812 3.941 13.133 1 93.19 125 SER B C 1
ATOM 2361 O O . SER B 1 125 ? -13.852 3.225 13.422 1 93.19 125 SER B O 1
ATOM 2363 N N . PRO B 1 126 ? -14.898 5.266 13.414 1 95.19 126 PRO B N 1
ATOM 2364 C CA . PRO B 1 126 ? -13.773 5.895 14.109 1 95.19 126 PRO B CA 1
ATOM 2365 C C . PRO B 1 126 ? -13.5 5.273 15.477 1 95.19 126 PRO B C 1
ATOM 2367 O O . PRO B 1 126 ? -12.367 5.309 15.969 1 95.19 126 PRO B O 1
ATOM 2370 N N . ASP B 1 127 ? -14.492 4.641 16.078 1 94.62 127 ASP B N 1
ATOM 2371 C CA . ASP B 1 127 ? -14.328 4.016 17.391 1 94.62 127 ASP B CA 1
ATOM 2372 C C . ASP B 1 127 ? -13.242 2.949 17.359 1 94.62 127 ASP B C 1
ATOM 2374 O O . ASP B 1 127 ? -12.539 2.744 18.344 1 94.62 127 ASP B O 1
ATOM 2378 N N . GLU B 1 128 ? -13.164 2.236 16.297 1 94.25 128 GLU B N 1
ATOM 2379 C CA . GLU B 1 128 ? -12.109 1.239 16.141 1 94.25 128 GLU B CA 1
ATOM 2380 C C . GLU B 1 128 ? -10.727 1.876 16.25 1 94.25 128 GLU B C 1
ATOM 2382 O O . GLU B 1 128 ? -9.844 1.355 16.938 1 94.25 128 GLU B O 1
ATOM 2387 N N . ALA B 1 129 ? -10.531 2.969 15.602 1 95.75 129 ALA B N 1
ATOM 2388 C CA . ALA B 1 129 ? -9.25 3.676 15.609 1 95.75 129 ALA B CA 1
ATOM 2389 C C . ALA B 1 129 ? -8.961 4.277 16.984 1 95.75 129 ALA B C 1
ATOM 2391 O O . ALA B 1 129 ? -7.809 4.355 17.406 1 95.75 129 ALA B O 1
ATOM 2392 N N . VAL B 1 130 ? -10 4.711 17.703 1 97.19 130 VAL B N 1
ATOM 2393 C CA . VAL B 1 130 ? -9.852 5.211 19.062 1 97.19 130 VAL B CA 1
ATOM 2394 C C . VAL B 1 130 ? -9.336 4.098 19.969 1 97.19 130 VAL B C 1
ATOM 2396 O O . VAL B 1 130 ? -8.422 4.309 20.766 1 97.19 130 VAL B O 1
ATOM 2399 N N . SER B 1 131 ? -9.852 2.91 19.75 1 95.5 131 SER B N 1
ATOM 2400 C CA . SER B 1 131 ? -9.484 1.771 20.578 1 95.5 131 SER B CA 1
ATOM 2401 C C . SER B 1 131 ? -8.016 1.413 20.406 1 95.5 131 SER B C 1
ATOM 2403 O O . SER B 1 131 ? -7.391 0.87 21.328 1 95.5 131 SER B O 1
ATOM 2405 N N . TRP B 1 132 ? -7.445 1.756 19.312 1 94.5 132 TRP B N 1
ATOM 2406 C CA . TRP B 1 132 ? -6.055 1.411 19.016 1 94.5 132 TRP B CA 1
ATOM 2407 C C . TRP B 1 132 ? -5.129 2.59 19.297 1 94.5 132 TRP B C 1
ATOM 2409 O O . TRP B 1 132 ? -3.928 2.52 19.031 1 94.5 132 TRP B O 1
ATOM 2419 N N . GLY B 1 133 ? -5.695 3.684 19.703 1 95.56 133 GLY B N 1
ATOM 2420 C CA . GLY B 1 133 ? -4.891 4.848 20.047 1 95.56 133 GLY B CA 1
ATOM 2421 C C . GLY B 1 133 ? -4.484 5.668 18.844 1 95.56 133 GLY B C 1
ATOM 2422 O O . GLY B 1 133 ? -3.537 6.449 18.906 1 95.56 133 GLY B O 1
ATOM 2423 N N . LYS B 1 134 ? -5.148 5.508 17.734 1 97.12 134 LYS B N 1
ATOM 2424 C CA . LYS B 1 134 ? -4.82 6.219 16.516 1 97.12 134 LYS B CA 1
ATOM 2425 C C . LYS B 1 134 ? -5.566 7.547 16.4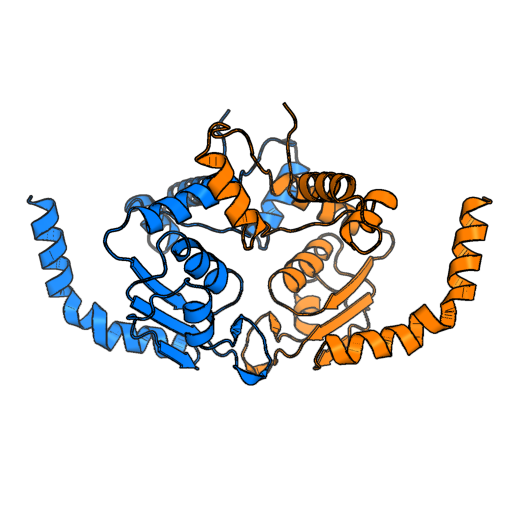22 1 97.12 134 LYS B C 1
ATOM 2427 O O . LYS B 1 134 ? -5.195 8.43 15.648 1 97.12 134 LYS B O 1
ATOM 2432 N N . ILE B 1 135 ? -6.676 7.57 17.094 1 98.12 135 ILE B N 1
ATOM 2433 C CA . ILE B 1 135 ? -7.484 8.773 17.297 1 98.12 135 ILE B CA 1
ATOM 2434 C C . ILE B 1 135 ? -7.664 9.023 18.781 1 98.12 135 ILE B C 1
ATOM 2436 O O . ILE B 1 135 ? -7.895 8.094 19.562 1 98.12 135 ILE B O 1
ATOM 2440 N N . LYS B 1 136 ? -7.547 10.219 19.188 1 97.94 136 LYS B N 1
ATOM 2441 C CA . LYS B 1 136 ? -7.719 10.531 20.609 1 97.94 136 LYS B CA 1
ATOM 2442 C C . LYS B 1 136 ? -9.148 10.258 21.062 1 97.94 136 LYS B C 1
ATOM 2444 O O . LYS B 1 136 ? -10.102 10.508 20.328 1 97.94 136 LYS B O 1
ATOM 2449 N N . GLU B 1 137 ? -9.266 9.859 22.266 1 96.12 137 GLU B N 1
ATOM 2450 C CA . GLU B 1 137 ? -10.586 9.633 22.859 1 96.12 137 GLU B CA 1
ATOM 2451 C C . GLU B 1 137 ? -11.406 10.922 22.875 1 96.12 137 GLU B C 1
ATOM 2453 O O . GLU B 1 137 ? -12.633 10.883 22.75 1 96.12 137 GLU B O 1
ATOM 2458 N N . THR B 1 138 ? -10.734 11.969 23 1 96.06 138 THR B N 1
ATOM 2459 C CA . THR B 1 138 ? -11.398 13.266 23.109 1 96.06 138 THR B CA 1
ATOM 2460 C C . THR B 1 138 ? -11.781 13.797 21.719 1 96.06 138 THR B C 1
ATOM 2462 O O . THR B 1 138 ? -12.516 14.781 21.609 1 96.06 138 THR B O 1
ATOM 2465 N N . CYS B 1 139 ? -11.203 13.203 20.703 1 96.38 139 CYS B N 1
ATOM 2466 C CA . CYS B 1 139 ? -11.477 13.633 19.344 1 96.38 139 CYS B CA 1
ATOM 2467 C C . CYS B 1 139 ? -12.93 13.367 18.969 1 96.38 139 CYS B C 1
ATOM 2469 O O . CYS B 1 139 ? -13.445 12.273 19.219 1 96.38 139 CYS B O 1
ATOM 2471 N N . ARG B 1 140 ? -13.688 14.391 18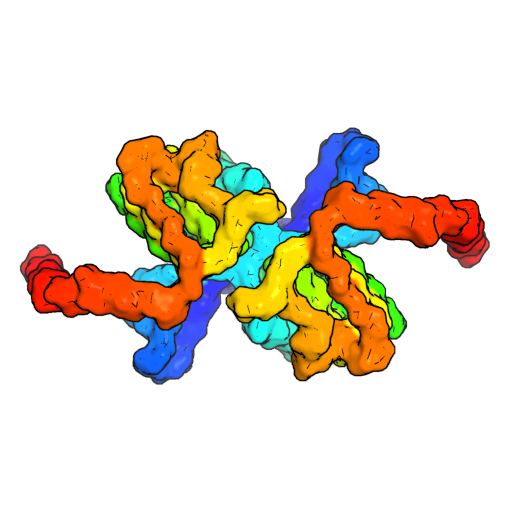.531 1 93.75 140 ARG B N 1
ATOM 2472 C CA . ARG B 1 140 ? -15.008 14.164 17.953 1 93.75 140 ARG B CA 1
ATOM 2473 C C . ARG B 1 140 ? -14.898 13.703 16.5 1 93.75 140 ARG B C 1
ATOM 2475 O O . ARG B 1 140 ? -15.367 14.398 15.586 1 93.75 140 ARG B O 1
ATOM 2482 N N . ALA B 1 141 ? -14.344 12.539 16.297 1 97.19 141 ALA B N 1
ATOM 2483 C CA . ALA B 1 141 ? -14.094 11.969 14.977 1 97.19 141 ALA B CA 1
ATOM 2484 C C . ALA B 1 141 ? -15.406 11.617 14.281 1 97.19 141 ALA B C 1
ATOM 2486 O O . ALA B 1 141 ? -16.359 11.164 14.922 1 97.19 141 ALA B O 1
ATOM 2487 N N . VAL B 1 142 ? -15.477 11.867 12.992 1 95.88 142 VAL B N 1
ATOM 2488 C CA . VAL B 1 142 ? -16.703 11.617 12.234 1 95.88 142 VAL B CA 1
ATOM 2489 C C . VAL B 1 142 ? -16.359 10.82 10.969 1 95.88 142 VAL B C 1
ATOM 2491 O O . VAL B 1 142 ? -15.367 11.102 10.297 1 95.88 142 VAL B O 1
ATOM 2494 N N . LYS B 1 143 ? -17.141 9.852 10.68 1 95.38 143 LYS B N 1
ATOM 2495 C CA . LYS B 1 143 ? -17.141 9.18 9.383 1 95.38 143 LYS B CA 1
ATOM 2496 C C . LYS B 1 143 ? -18.375 9.57 8.57 1 95.38 143 LYS B C 1
ATOM 2498 O O . LYS B 1 143 ? -19.516 9.406 9.023 1 95.38 143 LYS B O 1
ATOM 2503 N N . VAL B 1 144 ? -18.094 10.125 7.445 1 94.75 144 VAL B N 1
ATOM 2504 C CA . VAL B 1 144 ? -19.156 10.43 6.496 1 94.75 144 VAL B CA 1
ATOM 2505 C C . VAL B 1 144 ? -19.281 9.312 5.469 1 94.75 144 VAL B C 1
ATOM 2507 O O . VAL B 1 144 ? -18.406 9.148 4.613 1 94.75 144 VAL B O 1
ATOM 2510 N N . PHE B 1 145 ? -20.406 8.562 5.543 1 92.38 145 PHE B N 1
ATOM 2511 C CA . PHE B 1 145 ? -20.656 7.477 4.605 1 92.38 145 PHE B CA 1
ATOM 2512 C C . PHE B 1 145 ? -21.219 8.016 3.293 1 92.38 145 PHE B C 1
ATOM 2514 O O . PHE B 1 145 ? -22.422 8.125 3.133 1 92.38 145 PHE B O 1
ATOM 2521 N N . ALA B 1 146 ? -20.297 8.344 2.414 1 92.12 146 ALA B N 1
ATOM 2522 C CA . ALA B 1 146 ? -20.688 8.961 1.146 1 92.12 146 ALA B CA 1
ATOM 2523 C C . ALA B 1 146 ? -19.531 8.969 0.158 1 92.12 146 ALA B C 1
ATOM 2525 O O . ALA B 1 146 ? -18.391 8.656 0.522 1 92.12 146 ALA B O 1
ATOM 2526 N N . ASP B 1 147 ? -19.906 9.219 -1.079 1 90.88 147 ASP B N 1
ATOM 2527 C CA . ASP B 1 147 ? -18.875 9.406 -2.107 1 90.88 147 ASP B CA 1
ATOM 2528 C C . ASP B 1 147 ? -18.141 10.734 -1.911 1 90.88 147 ASP B C 1
ATOM 2530 O O . ASP B 1 147 ? -18.766 11.797 -1.863 1 90.88 147 ASP B O 1
ATOM 2534 N N . ALA B 1 148 ? -16.828 10.625 -1.821 1 92.44 148 ALA B N 1
ATOM 2535 C CA . ALA B 1 148 ? -16.016 11.797 -1.521 1 92.44 148 ALA B CA 1
ATOM 2536 C C . ALA B 1 148 ? -16.141 12.852 -2.617 1 92.44 148 ALA B C 1
ATOM 2538 O O . ALA B 1 148 ? -16.047 14.047 -2.346 1 92.44 148 ALA B O 1
ATOM 2539 N N . THR B 1 149 ? -16.328 12.469 -3.928 1 91.12 149 THR B N 1
ATOM 2540 C CA . THR B 1 149 ? -16.359 13.398 -5.051 1 91.12 149 THR B CA 1
ATOM 2541 C C . THR B 1 149 ? -17.578 14.305 -4.969 1 91.12 149 THR B C 1
ATOM 2543 O O . THR B 1 149 ? -17.609 15.391 -5.562 1 91.12 149 THR B O 1
ATOM 2546 N N . ILE B 1 150 ? -18.547 13.844 -4.227 1 92.44 150 ILE B N 1
ATOM 2547 C CA . ILE B 1 150 ? -19.766 14.648 -4.074 1 92.44 150 ILE B CA 1
ATOM 2548 C C . ILE B 1 150 ? -19.688 15.461 -2.783 1 92.44 150 ILE B C 1
ATOM 2550 O O . ILE B 1 150 ? -19.953 16.656 -2.783 1 92.44 150 ILE B O 1
ATOM 2554 N N . VAL B 1 151 ? -19.234 14.828 -1.747 1 95.81 151 VAL B N 1
ATOM 2555 C CA . VAL B 1 151 ? -19.344 15.406 -0.413 1 95.81 151 VAL B CA 1
ATOM 2556 C C . VAL B 1 151 ? -18.203 16.406 -0.185 1 95.81 151 VAL B C 1
ATOM 2558 O O . VAL B 1 151 ? -18.391 17.438 0.45 1 95.81 151 VAL B O 1
ATOM 2561 N N . LEU B 1 152 ? -17.031 16.094 -0.718 1 95.44 152 LEU B N 1
ATOM 2562 C CA . LEU B 1 152 ? -15.859 16.906 -0.409 1 95.44 152 LEU B CA 1
ATOM 2563 C C . LEU B 1 152 ? -16.047 18.328 -0.918 1 95.44 152 LEU B C 1
ATOM 2565 O O . LEU B 1 152 ? -15.773 19.297 -0.193 1 95.44 152 LEU B O 1
ATOM 2569 N N . PRO B 1 153 ? -16.453 18.531 -2.203 1 94.44 153 PRO B N 1
ATOM 2570 C CA . PRO B 1 153 ? -16.672 19.906 -2.672 1 94.44 153 PRO B CA 1
ATOM 2571 C C . PRO B 1 153 ? -17.672 20.672 -1.809 1 94.44 153 PRO B C 1
ATOM 2573 O O . PRO B 1 153 ? -17.484 21.875 -1.569 1 94.44 153 PRO B O 1
ATOM 2576 N N . VAL B 1 154 ? -18.719 20.031 -1.354 1 94.44 154 VAL B N 1
ATOM 2577 C CA . VAL B 1 154 ? -19.719 20.656 -0.496 1 94.44 154 VAL B CA 1
ATOM 2578 C C . VAL B 1 154 ? -19.094 21.047 0.836 1 94.44 154 VAL B C 1
ATOM 2580 O O . VAL B 1 154 ? -19.297 22.156 1.33 1 94.44 154 VAL B O 1
ATOM 2583 N N . LEU B 1 155 ? -18.328 20.203 1.449 1 93.38 155 LEU B N 1
ATOM 2584 C CA . LEU B 1 155 ? -17.656 20.469 2.715 1 93.38 155 LEU B CA 1
ATOM 2585 C C . LEU B 1 155 ? -16.688 21.641 2.58 1 93.38 155 LEU B C 1
ATOM 2587 O O . LEU B 1 155 ? -16.672 22.531 3.436 1 93.38 155 LEU B O 1
ATOM 2591 N N . VAL B 1 156 ? -15.93 21.609 1.514 1 92.38 156 VAL B N 1
ATOM 2592 C CA . VAL B 1 156 ? -14.984 22.688 1.27 1 92.38 156 VAL B CA 1
ATOM 2593 C C . VAL B 1 156 ? -15.742 24.016 1.101 1 92.38 156 V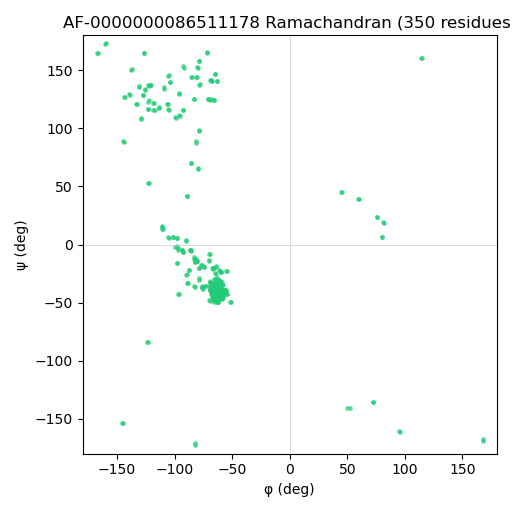AL B C 1
ATOM 2595 O O . VAL B 1 156 ? -15.352 25.031 1.676 1 92.38 156 VAL B O 1
ATOM 2598 N N . GLY B 1 157 ? -16.766 24 0.332 1 92.31 157 GLY B N 1
ATOM 2599 C CA . GLY B 1 157 ? -17.578 25.172 0.091 1 92.31 157 GLY B CA 1
ATOM 2600 C C . GLY B 1 157 ? -18.188 25.75 1.356 1 92.31 157 GLY B C 1
ATOM 2601 O O . GLY B 1 157 ? -18.297 26.969 1.502 1 92.31 157 GLY B O 1
ATOM 2602 N N . GLU B 1 158 ? -18.484 24.844 2.314 1 91.56 158 GLU B N 1
ATOM 2603 C CA . GLU B 1 158 ? -19.203 25.266 3.51 1 91.56 158 GLU B CA 1
ATOM 2604 C C . GLU B 1 158 ? -18.25 25.547 4.664 1 91.56 158 GLU B C 1
ATOM 2606 O O . GLU B 1 158 ? -18.672 26.016 5.727 1 91.56 158 GLU B O 1
ATOM 2611 N N . THR B 1 159 ? -16.938 25.281 4.438 1 88.81 159 THR B N 1
ATOM 2612 C CA . THR B 1 159 ? -15.969 25.516 5.496 1 88.81 159 THR B CA 1
ATOM 2613 C C . THR B 1 159 ? -14.875 26.484 5.027 1 88.81 159 THR B C 1
ATOM 2615 O O . THR B 1 159 ? -15.047 27.703 5.098 1 88.81 159 THR B O 1
ATOM 2618 N N . PHE B 1 160 ? -13.773 25.938 4.281 1 83.31 160 PHE B N 1
ATOM 2619 C CA . PHE B 1 160 ? -12.562 26.672 3.938 1 83.31 160 PHE B CA 1
ATOM 2620 C C . PHE B 1 160 ? -12.867 27.766 2.922 1 83.31 160 PHE B C 1
ATOM 2622 O O . PHE B 1 160 ? -12.305 28.859 2.998 1 83.31 160 PHE B O 1
ATOM 2629 N N . ALA B 1 161 ? -13.695 27.406 2.012 1 86 161 ALA B N 1
ATOM 2630 C CA . ALA B 1 161 ? -13.93 28.344 0.918 1 86 161 ALA B CA 1
ATOM 2631 C C . ALA B 1 161 ? -14.617 29.609 1.421 1 86 161 ALA B C 1
ATOM 2633 O O . ALA B 1 161 ? -14.328 30.703 0.943 1 86 161 ALA B O 1
ATOM 2634 N N . LYS B 1 162 ? -15.422 29.438 2.391 1 85.75 162 LYS B N 1
ATOM 2635 C CA . LYS B 1 162 ? -16.141 30.578 2.945 1 85.75 162 LYS B CA 1
ATOM 2636 C C . LYS B 1 162 ? -15.211 31.453 3.783 1 85.75 162 LYS B C 1
ATOM 2638 O O . LYS B 1 162 ? -15.5 32.625 4.012 1 85.75 162 LYS B O 1
ATOM 2643 N N . ARG B 1 163 ? -14.18 30.891 4.16 1 86.38 163 ARG B N 1
ATOM 2644 C CA . ARG B 1 163 ? -13.297 31.609 5.078 1 86.38 163 ARG B CA 1
ATOM 2645 C C . ARG B 1 163 ? -11.992 32 4.387 1 86.38 163 ARG B C 1
ATOM 2647 O O . ARG B 1 163 ? -10.984 32.25 5.051 1 86.38 163 ARG B O 1
ATOM 2654 N N . GLU B 1 164 ? -12.055 31.906 3.086 1 84.94 164 GLU B N 1
ATOM 2655 C CA . GLU B 1 164 ? -10.852 32.125 2.291 1 84.94 164 GLU B CA 1
ATOM 2656 C C . GLU B 1 164 ? -10.188 33.438 2.664 1 84.94 164 GLU B C 1
ATOM 2658 O O . GLU B 1 164 ? -8.961 33.531 2.82 1 84.94 164 GLU B O 1
ATOM 2663 N N . SER B 1 165 ? -10.977 34.531 2.717 1 86.06 165 SER B N 1
ATOM 2664 C CA . SER B 1 165 ? -10.445 35.875 3.031 1 86.06 165 SER B CA 1
ATOM 2665 C C . SER B 1 165 ? -9.789 35.875 4.406 1 86.06 165 SER B C 1
ATOM 2667 O O . SER B 1 165 ? -8.727 36.5 4.586 1 86.06 165 SER B O 1
ATOM 2669 N N . GLU B 1 166 ? -10.398 35.156 5.289 1 85.12 166 GLU B N 1
ATOM 2670 C CA . GLU B 1 166 ? -9.859 35.062 6.641 1 85.12 166 GLU B CA 1
ATOM 2671 C C . GLU B 1 166 ? -8.531 34.312 6.648 1 85.12 166 GLU B C 1
ATOM 2673 O O . GLU B 1 166 ? -7.586 34.719 7.332 1 85.12 166 GLU B O 1
ATOM 2678 N N . ILE B 1 167 ? -8.484 33.25 5.91 1 80.38 167 ILE B N 1
ATOM 2679 C CA . ILE B 1 167 ? -7.293 32.406 5.844 1 80.38 167 ILE B CA 1
ATOM 2680 C C . ILE B 1 167 ? -6.16 33.188 5.168 1 80.38 167 ILE B C 1
ATOM 2682 O O . ILE B 1 167 ? -5.023 33.156 5.637 1 80.38 167 ILE B O 1
ATOM 2686 N N . ARG B 1 168 ? -6.504 33.906 4.152 1 82.5 168 ARG B N 1
ATOM 2687 C CA . ARG B 1 168 ? -5.508 34.719 3.447 1 82.5 168 ARG B CA 1
ATOM 2688 C C . ARG B 1 168 ? -4.965 35.812 4.344 1 82.5 168 ARG B C 1
ATOM 2690 O O . ARG B 1 168 ? -3.762 36.094 4.34 1 82.5 168 ARG B O 1
ATOM 2697 N N . ALA B 1 169 ? -5.875 36.406 5.027 1 83.31 169 ALA B N 1
ATOM 2698 C CA . ALA B 1 169 ? -5.473 37.469 5.953 1 83.31 169 ALA B CA 1
ATOM 2699 C C . ALA B 1 169 ? -4.559 36.906 7.043 1 83.31 169 ALA B C 1
ATOM 2701 O O . ALA B 1 169 ? -3.596 37.594 7.441 1 83.31 169 ALA B O 1
ATOM 2702 N N . PHE B 1 170 ? -4.91 35.688 7.391 1 78.31 170 PHE B N 1
ATOM 2703 C CA . PHE B 1 170 ? -4.117 35.031 8.43 1 78.31 170 PHE B CA 1
ATOM 2704 C C . PHE B 1 170 ? -2.693 34.781 7.945 1 78.31 170 PHE B C 1
ATOM 2706 O O . PHE B 1 170 ? -1.729 35.094 8.648 1 78.31 170 PHE B O 1
ATOM 2713 N N . TYR B 1 171 ? -2.496 34.188 6.723 1 76.69 171 TYR B N 1
ATOM 2714 C CA . TYR B 1 171 ? -1.174 33.875 6.195 1 76.69 171 TYR B CA 1
ATOM 2715 C C . TYR B 1 171 ? -0.409 35.156 5.844 1 76.69 171 TYR B C 1
ATOM 2717 O O . TYR B 1 171 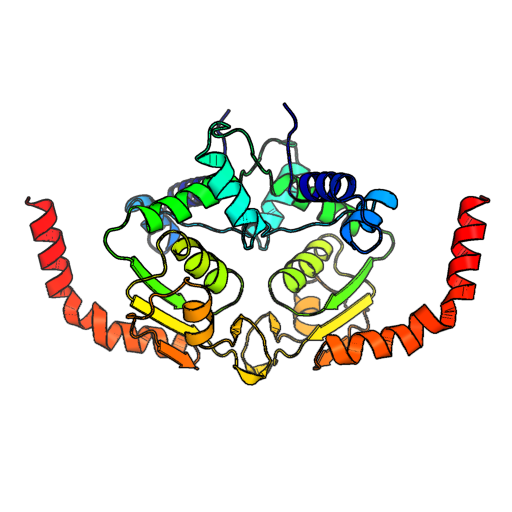? 0.816 35.219 5.973 1 76.69 171 TYR B O 1
ATOM 2725 N N . LYS B 1 172 ? -1.062 36.188 5.438 1 81.06 172 LYS B N 1
ATOM 2726 C CA . LYS B 1 172 ? -0.431 37.5 5.176 1 81.06 172 LYS B CA 1
ATOM 2727 C C . LYS B 1 172 ? 0.141 38.094 6.457 1 81.06 172 LYS B C 1
ATOM 2729 O O . LYS B 1 172 ? 1.242 38.625 6.453 1 81.06 172 LYS B O 1
ATOM 2734 N N . ARG B 1 173 ? -0.573 37.906 7.43 1 79.25 173 ARG B N 1
ATOM 2735 C CA . ARG B 1 173 ? -0.123 38.406 8.719 1 79.25 173 ARG B CA 1
ATOM 2736 C C . ARG B 1 173 ? 1.103 37.656 9.211 1 79.25 173 ARG B C 1
ATOM 2738 O O . ARG B 1 173 ? 2.008 38.25 9.812 1 79.25 173 ARG B O 1
ATOM 2745 N N . GLN B 1 174 ? 1.121 36.312 8.914 1 72.12 174 GLN B N 1
ATOM 2746 C CA . GLN B 1 174 ? 2.24 35.469 9.336 1 72.12 174 GLN B CA 1
ATOM 2747 C C . GLN B 1 174 ? 3.504 35.812 8.555 1 72.12 174 GLN B C 1
ATOM 2749 O O . GLN B 1 174 ? 4.609 35.75 9.094 1 72.12 174 GLN B O 1
ATOM 2754 N N . GLU B 1 175 ? 3.379 36.094 7.344 1 70.31 175 GLU B N 1
ATOM 2755 C CA . GLU B 1 175 ? 4.508 36.531 6.516 1 70.31 175 GLU B CA 1
ATOM 2756 C C . GLU B 1 175 ? 5.066 37.875 6.977 1 70.31 175 GLU B C 1
ATOM 2758 O O . GLU B 1 175 ? 6.273 38.094 6.887 1 70.31 175 GLU B O 1
ATOM 2763 N N . ASP B 1 176 ? 4.262 38.656 7.504 1 69.12 176 ASP B N 1
ATOM 2764 C CA . ASP B 1 176 ? 4.656 39.969 7.973 1 69.12 176 ASP B CA 1
ATOM 2765 C C . ASP B 1 176 ? 5.324 39.906 9.344 1 69.12 176 ASP B C 1
ATOM 2767 O O . ASP B 1 176 ? 6.012 40.812 9.758 1 69.12 176 ASP B O 1
ATOM 2771 N N . LEU B 1 177 ? 5.168 38.812 9.961 1 58.12 177 LEU B N 1
ATOM 2772 C CA . LEU B 1 177 ? 5.824 38.625 11.25 1 58.12 177 LEU B CA 1
ATOM 2773 C C . LEU B 1 177 ? 7.188 37.969 11.086 1 58.12 177 LEU B C 1
ATOM 2775 O O . LEU B 1 177 ? 8.125 38.25 11.828 1 58.12 177 LEU B O 1
#

Foldseek 3Di:
DDAAAPQNVLLVVLCVVPDPVDPSVVCNVVVPTDADLPCLPDPVVVVVVVVCPDPVHPPDDHDHVVVLVVLLCVQQVDPAAAEEEQFFDPRPVSNLVSNQVNQAHQEAEAEYQADPVVVDRRRNDVVVSNVSRSHPPNYPYYYDNHHCVPVVVVVCVVPCVVCVVVVVVVVVVVVVD/DDAAAPQNVLLVVLCVVPDPVDPSVVCNVVVPTDADLPCLPDPVVVVVVVVCPDPCHPPDDHDHVVVLVVLLCVLQVDPADAEEEQFFDPRPVSNLVSNQVVQAHQEAEAEYQADPVVVDRRRNDVVVSNVSRSHPPNYPYYYDNDHCVPVVVVVCVVPCVVCVVVVVVVVVVVVVD

Organism: NCBI:txid100452

Radius of gyration: 22.48 Å; Cα contacts (8 Å, |Δi|>4): 525; chains: 2; bounding box: 48×78×46 Å